Protein AF-C6HQ36-F1 (afdb_monomer_lite)

InterPro domains:
  IPR029058 Alpha/Beta hydrolase fold [G3DSA:3.40.50.1820] (11-296)
  IPR029058 Alpha/Beta hydrolase fold [SSF53474] (20-289)

Structure (mmCIF, N/CA/C/O backbone):
data_AF-C6HQ36-F1
#
_entry.id   AF-C6HQ36-F1
#
loop_
_atom_site.group_PDB
_atom_site.id
_atom_site.type_symbol
_atom_site.label_atom_id
_atom_site.label_alt_id
_atom_site.label_comp_id
_atom_site.label_asym_id
_atom_site.label_entity_id
_atom_site.label_seq_id
_atom_site.pdbx_PDB_ins_code
_atom_site.Cartn_x
_atom_site.Cartn_y
_atom_site.Cartn_z
_atom_site.occupancy
_atom_site.B_iso_or_equiv
_atom_site.auth_seq_id
_atom_site.auth_comp_id
_atom_site.auth_asym_id
_atom_site.auth_atom_id
_atom_site.pdbx_PDB_model_num
ATOM 1 N N . MET A 1 1 ? 6.689 -40.246 10.243 1.00 28.06 1 MET A N 1
ATOM 2 C CA . MET A 1 1 ? 7.613 -39.243 10.810 1.00 28.06 1 MET A CA 1
ATOM 3 C C . MET A 1 1 ? 8.471 -38.701 9.681 1.00 28.06 1 MET A C 1
ATOM 5 O O . MET A 1 1 ? 9.325 -39.418 9.189 1.00 28.06 1 MET A O 1
ATOM 9 N N . ALA A 1 2 ? 8.204 -37.482 9.226 1.00 21.98 2 ALA A N 1
ATOM 10 C CA . ALA A 1 2 ? 9.073 -36.764 8.301 1.00 21.98 2 ALA A CA 1
ATOM 11 C C . ALA A 1 2 ? 9.061 -35.303 8.752 1.00 21.98 2 ALA A C 1
ATOM 13 O O . ALA A 1 2 ? 8.121 -34.557 8.487 1.00 21.98 2 ALA A O 1
ATOM 14 N N . GLN A 1 3 ? 10.065 -34.952 9.553 1.00 24.03 3 GLN A N 1
ATOM 15 C CA . GLN A 1 3 ? 10.359 -33.582 9.942 1.00 24.03 3 GLN A CA 1
ATOM 16 C C . GLN A 1 3 ? 10.850 -32.841 8.694 1.00 24.03 3 GLN A C 1
ATOM 18 O O . GLN A 1 3 ? 11.980 -33.029 8.248 1.00 24.03 3 GLN A O 1
ATOM 23 N N . GLY A 1 4 ? 9.982 -32.017 8.111 1.00 22.30 4 GLY A N 1
ATOM 24 C CA . GLY A 1 4 ? 10.366 -31.050 7.091 1.00 22.30 4 GLY A CA 1
ATOM 25 C C . GLY A 1 4 ? 11.156 -29.924 7.744 1.00 22.30 4 GLY A C 1
ATOM 26 O O . GLY A 1 4 ? 10.572 -28.959 8.229 1.00 22.30 4 GLY A O 1
ATOM 27 N N . ARG A 1 5 ? 12.483 -30.083 7.788 1.00 22.58 5 ARG A N 1
ATOM 28 C CA . ARG A 1 5 ? 13.454 -29.026 8.091 1.00 22.58 5 ARG A CA 1
ATOM 29 C C . ARG A 1 5 ? 13.123 -27.796 7.242 1.00 22.58 5 ARG A C 1
ATOM 31 O O . ARG A 1 5 ? 13.298 -27.808 6.025 1.00 22.58 5 ARG A O 1
ATOM 38 N N . LEU A 1 6 ? 12.651 -26.744 7.906 1.00 23.84 6 LEU A N 1
ATOM 39 C CA . LEU A 1 6 ? 12.614 -25.388 7.383 1.00 23.84 6 LEU A CA 1
ATOM 40 C C . LEU A 1 6 ? 14.074 -24.995 7.121 1.00 23.84 6 LEU A C 1
ATOM 42 O O . LEU A 1 6 ? 14.815 -24.694 8.054 1.00 23.84 6 LEU A O 1
ATOM 46 N N . LEU A 1 7 ? 14.519 -25.086 5.868 1.00 22.83 7 LEU A N 1
ATOM 47 C CA . LEU A 1 7 ? 15.807 -24.548 5.441 1.00 22.83 7 LEU A CA 1
ATOM 48 C C . LEU A 1 7 ? 15.702 -23.019 5.447 1.00 22.83 7 LEU A C 1
ATOM 50 O O . LEU A 1 7 ? 15.531 -22.378 4.415 1.00 22.83 7 LEU A O 1
ATOM 54 N N . VAL A 1 8 ? 15.789 -22.449 6.649 1.00 30.11 8 VAL A N 1
ATOM 55 C CA . VAL A 1 8 ? 16.269 -21.088 6.881 1.00 30.11 8 VAL A CA 1
ATOM 56 C C . VAL A 1 8 ? 17.758 -21.135 6.548 1.00 30.11 8 VAL A C 1
ATOM 58 O O . VAL A 1 8 ? 18.607 -21.388 7.397 1.00 30.11 8 VAL A O 1
ATOM 61 N N . GLY A 1 9 ? 18.062 -21.057 5.255 1.00 22.98 9 GLY A N 1
ATOM 62 C CA . GLY A 1 9 ? 19.428 -21.017 4.764 1.00 22.98 9 GLY A CA 1
ATOM 63 C C . GLY A 1 9 ? 20.084 -19.721 5.215 1.00 22.98 9 GLY A C 1
ATOM 64 O O . GLY A 1 9 ? 19.781 -18.669 4.669 1.00 22.98 9 GLY A O 1
ATOM 65 N N . GLN A 1 10 ? 20.950 -19.836 6.222 1.00 24.86 10 GLN A N 1
ATOM 66 C CA . GLN A 1 10 ? 22.086 -18.955 6.498 1.00 24.86 10 GLN A CA 1
ATOM 67 C C . GLN A 1 10 ? 21.803 -17.451 6.375 1.00 24.86 10 GLN A C 1
ATOM 69 O O . GLN A 1 10 ? 22.357 -16.759 5.525 1.00 24.86 10 GLN A O 1
ATOM 74 N N . PHE A 1 11 ? 21.029 -16.923 7.317 1.00 32.53 11 PHE A N 1
ATOM 75 C CA . PHE A 1 11 ? 21.430 -15.650 7.899 1.00 32.53 11 PHE A CA 1
ATOM 76 C C . PHE A 1 11 ? 22.453 -16.011 8.972 1.00 32.53 11 PHE A C 1
ATOM 78 O O . PHE A 1 11 ? 22.145 -16.778 9.880 1.00 32.53 11 PHE A O 1
ATOM 85 N N . SER A 1 12 ? 23.698 -15.585 8.761 1.00 27.44 12 SER A N 1
ATOM 86 C CA . SER A 1 12 ? 24.782 -15.683 9.740 1.00 27.44 12 SER A CA 1
ATOM 87 C C . SER A 1 12 ? 24.256 -15.304 11.133 1.00 27.44 12 SER A C 1
ATOM 89 O O . SER A 1 12 ? 23.405 -14.428 11.261 1.00 27.44 12 SER A O 1
ATOM 91 N N . GLU A 1 13 ? 24.750 -15.965 12.177 1.00 31.17 13 GLU A N 1
ATOM 92 C CA . GLU A 1 13 ? 24.414 -15.657 13.576 1.00 31.17 13 GLU A CA 1
ATOM 93 C C . GLU A 1 13 ? 24.853 -14.241 14.024 1.00 31.17 13 GLU A C 1
ATOM 95 O O . GLU A 1 13 ? 24.680 -13.898 15.186 1.00 31.17 13 GLU A O 1
ATOM 100 N N . ASP A 1 14 ? 25.300 -13.387 13.095 1.00 29.11 14 ASP A N 1
ATOM 101 C CA . ASP A 1 14 ? 25.657 -11.980 13.290 1.00 29.11 14 ASP A CA 1
ATOM 102 C C . ASP A 1 14 ? 24.841 -11.027 12.385 1.00 29.11 14 ASP A C 1
ATOM 104 O O . ASP A 1 14 ? 25.351 -10.008 11.917 1.00 29.11 14 ASP A O 1
ATOM 108 N N . VAL A 1 15 ? 23.573 -11.331 12.068 1.00 37.66 15 VAL A N 1
ATOM 109 C CA . VAL A 1 15 ? 22.719 -10.356 11.360 1.00 37.66 15 VAL A CA 1
ATOM 110 C C . VAL A 1 15 ? 22.186 -9.326 12.347 1.00 37.66 15 VAL A C 1
ATOM 112 O O . VAL A 1 15 ? 21.162 -9.520 13.000 1.00 37.66 15 VAL A O 1
ATOM 115 N N . ASP A 1 16 ? 22.948 -8.239 12.419 1.00 36.59 16 ASP A N 1
ATOM 116 C CA . ASP A 1 16 ? 22.668 -6.950 13.034 1.00 36.59 16 ASP A CA 1
ATOM 117 C C . ASP A 1 16 ? 21.174 -6.642 13.203 1.00 36.59 16 ASP A C 1
ATOM 119 O O . ASP A 1 16 ? 20.381 -6.722 12.262 1.00 36.59 16 ASP A O 1
ATOM 123 N N . ALA A 1 17 ? 20.827 -6.148 14.390 1.00 36.56 17 ALA A N 1
ATOM 124 C CA . ALA A 1 17 ? 19.527 -5.611 14.794 1.00 36.56 17 ALA A CA 1
ATOM 125 C C . ALA A 1 17 ? 19.034 -4.378 13.981 1.00 36.56 17 ALA A C 1
ATOM 127 O O . ALA A 1 17 ? 18.249 -3.587 14.490 1.00 36.56 17 ALA A O 1
ATOM 128 N N . ASN A 1 18 ? 19.496 -4.199 12.737 1.00 43.53 18 ASN A N 1
ATOM 129 C CA . ASN A 1 18 ? 19.342 -3.010 11.893 1.00 43.53 18 ASN A CA 1
ATOM 130 C C . ASN A 1 18 ? 18.861 -3.330 10.457 1.00 43.53 18 ASN A C 1
ATOM 132 O O . ASN A 1 18 ? 19.135 -2.569 9.525 1.00 43.53 18 ASN A O 1
ATOM 136 N N . SER A 1 19 ? 18.167 -4.450 10.221 1.00 56.41 19 SER A N 1
ATOM 137 C CA . SER A 1 19 ? 17.491 -4.650 8.930 1.00 56.41 19 SER A CA 1
ATOM 138 C C . SER A 1 19 ? 16.218 -3.790 8.879 1.00 56.41 19 SER A C 1
ATOM 140 O O . SER A 1 19 ? 15.386 -3.952 9.767 1.00 56.41 19 SER A O 1
ATOM 142 N N . PRO A 1 20 ? 15.969 -2.972 7.832 1.00 54.34 20 PRO A N 1
ATOM 143 C CA . PRO A 1 20 ? 14.732 -2.177 7.709 1.00 54.34 20 PRO A CA 1
ATOM 144 C C . PRO A 1 20 ? 13.439 -3.013 7.743 1.00 54.34 20 PRO A C 1
ATOM 146 O O . PRO A 1 20 ? 12.330 -2.511 7.902 1.00 54.34 20 PRO A O 1
ATOM 149 N N . ILE A 1 21 ? 13.565 -4.329 7.554 1.00 60.59 21 ILE A N 1
ATOM 150 C CA . ILE A 1 21 ? 12.457 -5.277 7.640 1.00 60.59 21 ILE A CA 1
ATOM 151 C C . ILE A 1 21 ? 12.015 -5.492 9.107 1.00 60.59 21 ILE A C 1
ATOM 153 O O . ILE A 1 21 ? 10.852 -5.825 9.351 1.00 60.59 21 ILE A O 1
ATOM 157 N N . ASP A 1 22 ? 12.908 -5.280 10.077 1.00 74.88 22 ASP A N 1
ATOM 158 C CA . ASP A 1 22 ? 12.615 -5.394 11.509 1.00 74.88 22 ASP A CA 1
ATOM 159 C C . ASP A 1 22 ? 11.947 -4.142 12.089 1.00 74.88 22 ASP A C 1
ATOM 161 O O . ASP A 1 22 ? 11.267 -4.246 13.111 1.00 74.88 22 ASP A O 1
ATOM 165 N N . ASP A 1 23 ? 12.008 -3.000 11.400 1.00 83.12 23 ASP A N 1
ATOM 166 C CA . ASP A 1 23 ? 11.379 -1.748 11.841 1.00 83.12 23 ASP A CA 1
ATOM 167 C C . ASP A 1 23 ? 9.876 -1.924 12.085 1.00 83.12 23 ASP A C 1
ATOM 169 O O . ASP A 1 23 ? 9.341 -1.490 13.106 1.00 83.12 23 ASP A O 1
ATOM 173 N N . VAL A 1 24 ? 9.181 -2.645 11.197 1.00 88.75 24 VAL A N 1
ATOM 174 C CA . VAL A 1 24 ? 7.745 -2.922 11.360 1.00 88.75 24 VAL A CA 1
ATOM 175 C C . VAL A 1 24 ? 7.484 -3.765 12.610 1.00 88.75 24 VAL A C 1
ATOM 177 O O . VAL A 1 24 ? 6.513 -3.515 13.327 1.00 88.75 24 VAL A O 1
ATOM 180 N N . ALA A 1 25 ? 8.348 -4.742 12.902 1.00 89.06 25 ALA A N 1
ATOM 181 C CA . ALA A 1 25 ? 8.231 -5.574 14.096 1.00 89.06 25 ALA A CA 1
ATOM 182 C C . ALA A 1 25 ? 8.463 -4.756 15.372 1.00 89.06 25 ALA A C 1
ATOM 184 O O . ALA A 1 25 ? 7.689 -4.875 16.325 1.00 89.06 25 ALA A O 1
ATOM 185 N N . ILE A 1 26 ? 9.482 -3.893 15.364 1.00 89.00 26 ILE A N 1
ATOM 186 C CA . ILE A 1 26 ? 9.828 -2.991 16.466 1.00 89.00 26 ILE A CA 1
ATOM 187 C C . ILE A 1 26 ? 8.672 -2.028 16.747 1.00 89.00 26 ILE A C 1
ATOM 189 O O . ILE A 1 26 ? 8.209 -1.949 17.887 1.00 89.00 26 ILE A O 1
ATOM 193 N N . ILE A 1 27 ? 8.148 -1.363 15.712 1.00 89.19 27 ILE A N 1
ATOM 194 C CA . ILE A 1 27 ? 7.002 -0.449 15.819 1.00 89.19 27 ILE A CA 1
ATOM 195 C C . ILE A 1 27 ? 5.784 -1.188 16.377 1.00 89.19 27 ILE A C 1
ATOM 197 O O . ILE A 1 27 ? 5.153 -0.714 17.324 1.00 89.19 27 ILE A O 1
ATOM 201 N N . CYS A 1 28 ? 5.461 -2.366 15.832 1.00 91.12 28 CYS A N 1
ATOM 202 C CA . CYS A 1 28 ? 4.314 -3.143 16.295 1.00 91.12 28 CYS A CA 1
ATOM 203 C C . CYS A 1 28 ? 4.454 -3.553 17.762 1.00 91.12 28 CYS A C 1
ATOM 205 O O . CYS A 1 28 ? 3.487 -3.457 18.516 1.00 91.12 28 CYS A O 1
ATOM 207 N N . ASN A 1 29 ? 5.645 -3.975 18.186 1.00 91.81 29 ASN A N 1
ATOM 208 C CA . ASN A 1 29 ? 5.899 -4.354 19.570 1.00 91.81 29 ASN A CA 1
ATOM 209 C C . ASN A 1 29 ? 5.795 -3.147 20.516 1.00 91.81 29 ASN A C 1
ATOM 211 O O . ASN A 1 29 ? 5.094 -3.208 21.526 1.00 91.81 29 ASN A O 1
ATOM 215 N N . PHE A 1 30 ? 6.431 -2.028 20.159 1.00 90.38 30 PHE A N 1
ATOM 216 C CA . PHE A 1 30 ? 6.440 -0.815 20.974 1.00 90.38 30 PHE A CA 1
ATOM 217 C C . PHE A 1 30 ? 5.034 -0.223 21.145 1.00 90.38 30 PHE A C 1
ATOM 219 O O . PHE A 1 30 ? 4.626 0.125 22.253 1.00 90.38 30 PHE A O 1
ATOM 226 N N . LEU A 1 31 ? 4.259 -0.169 20.059 1.00 89.00 31 LEU A N 1
ATOM 227 C CA . LEU A 1 31 ? 2.900 0.382 20.051 1.00 89.00 31 LEU A CA 1
ATOM 228 C C . LEU A 1 31 ? 1.817 -0.647 20.391 1.00 89.00 31 LEU A C 1
ATOM 230 O O . LEU A 1 31 ? 0.635 -0.308 20.419 1.00 89.00 31 LEU A O 1
ATOM 234 N N . LYS A 1 32 ? 2.201 -1.901 20.663 1.00 92.25 32 LYS A N 1
ATOM 235 C CA . LYS A 1 32 ? 1.292 -3.024 20.948 1.00 92.25 32 LYS A CA 1
ATOM 236 C C . LYS A 1 32 ? 0.265 -3.268 19.829 1.00 92.25 32 LYS A C 1
ATOM 238 O O . LYS A 1 32 ? -0.877 -3.654 20.086 1.00 92.25 32 LYS A O 1
ATOM 243 N N . ILE A 1 33 ? 0.675 -3.077 18.575 1.00 90.94 33 ILE A N 1
ATOM 244 C CA . ILE A 1 33 ? -0.143 -3.353 17.390 1.00 90.94 33 ILE A CA 1
ATOM 245 C C . ILE A 1 33 ? -0.087 -4.854 17.100 1.00 90.94 33 ILE A C 1
ATOM 247 O O . ILE A 1 33 ? 0.939 -5.400 16.706 1.00 90.94 33 ILE A O 1
ATOM 251 N N . THR A 1 34 ? -1.217 -5.536 17.279 1.00 92.62 34 THR A N 1
ATOM 252 C CA . THR A 1 34 ? -1.311 -6.997 17.094 1.00 92.62 34 THR A CA 1
ATOM 253 C C . THR A 1 34 ? -1.861 -7.404 15.730 1.00 92.62 34 THR A C 1
ATOM 255 O O . THR A 1 34 ? -1.631 -8.533 15.280 1.00 92.62 34 THR A O 1
ATOM 258 N N . LYS A 1 35 ? -2.607 -6.505 15.079 1.00 94.12 35 LYS A N 1
ATOM 259 C CA . LYS A 1 35 ? -3.212 -6.683 13.757 1.00 94.12 35 LYS A CA 1
ATOM 260 C C . LYS A 1 35 ? -3.175 -5.363 12.996 1.00 94.12 35 LYS A C 1
ATOM 262 O O . LYS A 1 35 ? -3.499 -4.330 13.570 1.00 94.12 35 LYS A O 1
ATOM 267 N N . PHE A 1 36 ? -2.838 -5.412 11.714 1.00 95.00 36 PHE A N 1
ATOM 268 C CA . PHE A 1 36 ? -2.869 -4.256 10.821 1.00 95.00 36 PHE A CA 1
ATOM 269 C C . PHE A 1 36 ? -3.205 -4.684 9.391 1.00 95.00 36 PHE A C 1
ATOM 271 O O . PHE A 1 36 ? -2.932 -5.817 8.996 1.00 95.00 36 PHE A O 1
ATOM 278 N N . SER A 1 37 ? -3.781 -3.779 8.605 1.00 96.81 37 SER A N 1
ATOM 279 C CA . SER A 1 37 ? -3.839 -3.929 7.148 1.00 96.81 37 SER A CA 1
ATOM 280 C C . SER A 1 37 ? -2.620 -3.291 6.514 1.00 96.81 37 SER A C 1
ATOM 282 O O . SER A 1 37 ? -2.021 -2.383 7.085 1.00 96.81 37 SER A O 1
ATOM 284 N N . MET A 1 38 ? -2.238 -3.782 5.340 1.00 95.38 38 MET A N 1
ATOM 285 C CA . MET A 1 38 ? -0.993 -3.377 4.709 1.00 95.38 38 MET A CA 1
ATOM 286 C C . MET A 1 38 ? -1.232 -2.935 3.277 1.00 95.38 38 MET A C 1
ATOM 288 O O . MET A 1 38 ? -1.804 -3.663 2.463 1.00 95.38 38 MET A O 1
ATOM 292 N N . MET A 1 39 ? -0.723 -1.751 2.971 1.00 96.38 39 MET A N 1
ATOM 293 C CA . MET A 1 39 ? -0.608 -1.258 1.615 1.00 96.38 39 MET A CA 1
ATOM 294 C C . MET A 1 39 ? 0.769 -0.649 1.405 1.00 96.38 39 MET A C 1
ATOM 296 O O . MET A 1 39 ? 1.373 -0.141 2.349 1.00 96.38 39 MET A O 1
ATOM 300 N N . ALA A 1 40 ? 1.269 -0.703 0.179 1.00 96.12 40 ALA A N 1
ATOM 301 C CA . ALA A 1 40 ? 2.571 -0.151 -0.146 1.00 96.12 40 ALA A CA 1
ATOM 302 C C . ALA A 1 40 ? 2.617 0.385 -1.567 1.00 96.12 40 ALA A C 1
ATOM 304 O O . ALA A 1 40 ? 1.945 -0.121 -2.463 1.00 96.12 40 ALA A O 1
ATOM 305 N N . HIS A 1 41 ? 3.447 1.403 -1.764 1.00 95.56 41 HIS A N 1
ATOM 306 C CA . HIS A 1 41 ? 3.628 2.070 -3.043 1.00 95.56 41 HIS A CA 1
ATOM 307 C C . HIS A 1 41 ? 5.057 1.904 -3.544 1.00 95.56 41 HIS A C 1
ATOM 309 O O . HIS A 1 41 ? 6.004 2.064 -2.772 1.00 95.56 41 HIS A O 1
ATOM 315 N N . SER A 1 42 ? 5.218 1.620 -4.838 1.00 93.81 42 SER A N 1
ATOM 316 C CA . SER A 1 42 ? 6.528 1.616 -5.495 1.00 93.81 42 SER A CA 1
ATOM 317 C C . SER A 1 42 ? 7.547 0.721 -4.772 1.00 93.81 42 SER A C 1
ATOM 319 O O . SER A 1 42 ? 7.272 -0.456 -4.532 1.00 93.81 42 SER A O 1
ATOM 321 N N . ALA A 1 43 ? 8.711 1.267 -4.409 1.00 90.12 43 ALA A N 1
ATOM 322 C CA . ALA A 1 43 ? 9.768 0.615 -3.635 1.00 90.12 43 ALA A CA 1
ATOM 323 C C . ALA A 1 43 ? 9.275 -0.021 -2.320 1.00 90.12 43 ALA A C 1
ATOM 325 O O . ALA A 1 43 ? 9.762 -1.082 -1.928 1.00 90.12 43 ALA A O 1
ATOM 326 N N . GLY A 1 44 ? 8.252 0.563 -1.685 1.00 91.81 44 GLY A N 1
ATOM 327 C CA . GLY A 1 44 ? 7.635 0.025 -0.472 1.00 91.81 44 GLY A CA 1
ATOM 328 C C . GLY A 1 44 ? 7.075 -1.391 -0.644 1.00 91.81 44 GLY A C 1
ATOM 329 O O . GLY A 1 44 ? 6.936 -2.114 0.340 1.00 91.81 44 GLY A O 1
ATOM 330 N N . ALA A 1 45 ? 6.781 -1.819 -1.879 1.00 95.06 45 ALA A N 1
ATOM 331 C CA . ALA A 1 45 ? 6.278 -3.160 -2.167 1.00 95.06 45 ALA A CA 1
ATOM 332 C C . ALA A 1 45 ? 7.250 -4.263 -1.720 1.00 95.06 45 ALA A C 1
ATOM 334 O O . ALA A 1 45 ? 6.804 -5.279 -1.193 1.00 95.06 45 ALA A O 1
ATOM 335 N N . ILE A 1 46 ? 8.567 -4.058 -1.861 1.00 93.56 46 ILE A N 1
ATOM 336 C CA . ILE A 1 46 ? 9.569 -5.032 -1.396 1.00 93.56 46 ILE A CA 1
ATOM 337 C C . ILE A 1 46 ? 9.432 -5.234 0.113 1.00 93.56 46 ILE A C 1
ATOM 339 O O . ILE A 1 46 ? 9.323 -6.364 0.581 1.00 93.56 46 ILE A O 1
ATOM 343 N N . TYR A 1 47 ? 9.384 -4.139 0.866 1.00 92.94 47 TYR A N 1
ATOM 344 C CA . TYR A 1 47 ? 9.307 -4.179 2.321 1.00 92.94 47 TYR A CA 1
ATOM 345 C C . TYR A 1 47 ? 7.989 -4.779 2.799 1.00 92.94 47 TYR A C 1
ATOM 347 O O . TYR A 1 47 ? 8.006 -5.682 3.626 1.00 92.94 47 TYR A O 1
ATOM 355 N N . ALA A 1 48 ? 6.857 -4.383 2.212 1.00 95.19 48 ALA A N 1
ATOM 356 C CA . ALA A 1 48 ? 5.562 -4.961 2.560 1.00 95.19 48 ALA A CA 1
ATOM 357 C C . ALA A 1 48 ? 5.513 -6.476 2.314 1.00 95.19 48 ALA A C 1
ATOM 359 O O . ALA A 1 48 ? 5.010 -7.233 3.143 1.00 95.19 48 ALA A O 1
ATOM 360 N N . LEU A 1 49 ? 6.064 -6.950 1.196 1.00 95.44 49 LEU A N 1
ATOM 361 C CA . LEU A 1 49 ? 6.113 -8.381 0.908 1.00 95.44 49 LEU A CA 1
ATOM 362 C C . LEU A 1 49 ? 7.090 -9.130 1.831 1.00 95.44 49 LEU A C 1
ATOM 364 O O . LEU A 1 49 ? 6.770 -10.230 2.281 1.00 95.44 49 LEU A O 1
ATOM 368 N N . ALA A 1 50 ? 8.219 -8.523 2.204 1.00 93.81 50 ALA A N 1
ATOM 369 C CA . ALA A 1 50 ? 9.120 -9.075 3.216 1.00 93.81 50 ALA A CA 1
ATOM 370 C C . ALA A 1 50 ? 8.442 -9.174 4.597 1.00 93.81 50 ALA A C 1
ATOM 372 O O . ALA A 1 50 ? 8.495 -10.221 5.250 1.00 93.81 50 ALA A O 1
ATOM 373 N N . THR A 1 51 ? 7.725 -8.127 5.017 1.00 94.12 51 THR A N 1
ATOM 374 C CA . THR A 1 51 ? 6.900 -8.127 6.234 1.00 94.12 51 THR A CA 1
ATOM 375 C C . THR A 1 51 ? 5.832 -9.217 6.175 1.00 94.12 51 THR A C 1
ATOM 377 O O . THR A 1 51 ? 5.590 -9.895 7.172 1.00 94.12 51 THR A O 1
ATOM 380 N N . ALA A 1 52 ? 5.227 -9.457 5.007 1.00 94.50 52 ALA A N 1
ATOM 381 C CA . ALA A 1 52 ? 4.247 -10.524 4.823 1.00 94.50 52 ALA A CA 1
ATOM 382 C C . ALA A 1 52 ? 4.806 -11.929 5.046 1.00 94.50 52 ALA A C 1
ATOM 384 O O . ALA A 1 52 ? 4.068 -12.803 5.504 1.00 94.50 52 ALA A O 1
ATOM 385 N N . LEU A 1 53 ? 6.087 -12.138 4.745 1.00 93.06 53 LEU A N 1
ATOM 386 C CA . LEU A 1 53 ? 6.774 -13.402 4.992 1.00 93.06 53 LEU A CA 1
ATOM 387 C C . LEU A 1 53 ? 7.181 -13.559 6.461 1.00 93.06 53 LEU A C 1
ATOM 389 O O . LEU A 1 53 ? 7.028 -14.647 7.011 1.00 93.06 53 LEU A O 1
ATOM 393 N N . ARG A 1 54 ? 7.658 -12.489 7.111 1.00 91.38 54 ARG A N 1
ATOM 394 C CA . ARG A 1 54 ? 8.146 -12.548 8.504 1.00 91.38 54 ARG A CA 1
ATOM 395 C C . ARG A 1 54 ? 7.044 -12.481 9.553 1.00 91.38 54 ARG A C 1
ATOM 397 O O . ARG A 1 54 ? 7.136 -13.129 10.590 1.00 91.38 54 ARG A O 1
ATOM 404 N N . MET A 1 55 ? 6.004 -11.691 9.306 1.00 92.44 55 MET A N 1
ATOM 405 C CA . MET A 1 55 ? 4.939 -11.414 10.273 1.00 92.44 55 MET A CA 1
ATOM 406 C C . MET A 1 55 ? 3.538 -11.702 9.711 1.00 92.44 55 MET A C 1
ATOM 408 O O . MET A 1 55 ? 2.621 -10.902 9.933 1.00 92.44 55 MET A O 1
ATOM 412 N N . PRO A 1 56 ? 3.305 -12.836 9.017 1.00 92.56 56 PRO A N 1
ATOM 413 C CA . PRO A 1 56 ? 2.038 -13.093 8.340 1.00 92.56 56 PRO A CA 1
ATOM 414 C C . PRO A 1 56 ? 0.850 -12.988 9.296 1.00 92.56 56 PRO A C 1
ATOM 416 O O . PRO A 1 56 ? -0.171 -12.415 8.934 1.00 92.56 56 PRO A O 1
ATOM 419 N N . GLN A 1 57 ? 0.978 -13.478 10.528 1.00 93.00 57 GLN A N 1
ATOM 420 C CA . GLN A 1 57 ? -0.077 -13.466 11.539 1.00 93.00 57 GLN A CA 1
ATOM 421 C C . GLN A 1 57 ? -0.578 -12.064 11.906 1.00 93.00 57 GLN A C 1
ATOM 423 O O . GLN A 1 57 ? -1.726 -11.951 12.336 1.00 93.00 57 GLN A O 1
ATOM 428 N N . HIS A 1 58 ? 0.230 -11.015 11.739 1.00 93.62 58 HIS A N 1
ATOM 429 C CA . HIS A 1 58 ? -0.162 -9.641 12.061 1.00 93.62 58 HIS A CA 1
ATOM 430 C C . HIS A 1 58 ? -0.971 -8.984 10.936 1.00 93.62 58 HIS A C 1
ATOM 432 O O . HIS A 1 58 ? -1.759 -8.081 11.196 1.00 93.62 58 HIS A O 1
ATOM 438 N N . ILE A 1 59 ? -0.848 -9.467 9.698 1.00 95.44 59 ILE A N 1
ATOM 439 C CA . ILE A 1 59 ? -1.502 -8.846 8.545 1.00 95.44 59 ILE A CA 1
ATOM 440 C C . ILE A 1 59 ? -2.943 -9.331 8.415 1.00 95.44 59 ILE A C 1
ATOM 442 O O . ILE A 1 59 ? -3.215 -10.531 8.264 1.00 95.44 59 ILE A O 1
ATOM 446 N N . ARG A 1 60 ? -3.866 -8.373 8.425 1.00 95.06 60 ARG A N 1
ATOM 447 C CA . ARG A 1 60 ? -5.284 -8.566 8.165 1.00 95.06 60 ARG A CA 1
ATOM 448 C C . ARG A 1 60 ? -5.620 -8.170 6.731 1.00 95.06 60 ARG A C 1
ATOM 450 O O . ARG A 1 60 ? -5.188 -7.126 6.252 1.00 95.06 60 ARG A O 1
ATOM 457 N N . GLY A 1 61 ? -6.443 -9.002 6.095 1.00 95.06 61 GLY A N 1
ATOM 458 C CA . GLY A 1 61 ? -6.948 -8.713 4.761 1.00 95.06 61 GLY A CA 1
ATOM 459 C C . GLY A 1 61 ? -5.974 -9.071 3.639 1.00 95.06 61 GLY A C 1
ATOM 460 O O . GLY A 1 61 ? -5.086 -9.915 3.823 1.00 95.06 61 GLY A O 1
ATOM 461 N N . ARG A 1 62 ? -6.179 -8.468 2.469 1.00 97.25 62 ARG A N 1
ATOM 462 C CA . ARG A 1 62 ? -5.263 -8.534 1.322 1.00 97.25 62 ARG A CA 1
ATOM 463 C C . ARG A 1 62 ? -4.182 -7.458 1.451 1.00 97.25 62 ARG A C 1
ATOM 465 O O . ARG A 1 62 ? -4.355 -6.453 2.131 1.00 97.25 62 ARG A O 1
ATOM 472 N N . ILE A 1 63 ? -3.041 -7.680 0.802 1.00 98.00 63 ILE A N 1
ATOM 473 C CA . ILE A 1 63 ? -1.988 -6.662 0.681 1.00 98.00 63 ILE A CA 1
ATOM 474 C C . ILE A 1 63 ? -2.275 -5.841 -0.570 1.00 98.00 63 ILE A C 1
ATOM 476 O O . ILE A 1 63 ? -2.344 -6.405 -1.661 1.00 98.00 63 ILE A O 1
ATOM 480 N N . HIS A 1 64 ? -2.404 -4.526 -0.430 1.00 98.44 64 HIS A N 1
ATOM 481 C CA . HIS A 1 64 ? -2.627 -3.634 -1.568 1.00 98.44 64 HIS A CA 1
ATOM 482 C C . HIS A 1 64 ? -1.304 -3.028 -2.047 1.00 98.44 64 HIS A C 1
ATOM 484 O O . HIS A 1 64 ? -0.675 -2.239 -1.345 1.00 98.44 64 HIS A O 1
ATOM 490 N N . LEU A 1 65 ? -0.870 -3.388 -3.251 1.00 98.38 65 LEU A N 1
ATOM 491 C CA . LEU A 1 65 ? 0.332 -2.849 -3.879 1.00 98.38 65 LEU A CA 1
ATOM 492 C C . LEU A 1 65 ? -0.048 -1.818 -4.939 1.00 98.38 65 LEU A C 1
ATOM 494 O O . LEU A 1 65 ? -0.725 -2.133 -5.912 1.00 98.38 65 LEU A O 1
ATOM 498 N N . LEU A 1 66 ? 0.412 -0.587 -4.761 1.00 98.12 66 LEU A N 1
ATOM 499 C CA . LEU A 1 66 ? 0.198 0.532 -5.670 1.00 98.12 66 LEU A CA 1
ATOM 500 C C . LEU A 1 66 ? 1.456 0.731 -6.515 1.00 98.12 66 LEU A C 1
ATOM 502 O O . LEU A 1 66 ? 2.508 1.072 -5.976 1.00 98.12 66 LEU A O 1
ATOM 506 N N . ALA A 1 67 ? 1.349 0.545 -7.828 1.00 96.81 67 ALA A N 1
ATOM 507 C CA . ALA A 1 67 ? 2.448 0.706 -8.777 1.00 96.81 67 ALA A CA 1
ATOM 508 C C . ALA A 1 67 ? 3.764 0.053 -8.294 1.00 96.81 67 ALA A C 1
ATOM 510 O O . ALA A 1 67 ? 4.770 0.753 -8.131 1.00 96.81 67 ALA A O 1
ATOM 511 N N . PRO A 1 68 ? 3.752 -1.255 -7.958 1.00 96.69 68 PRO A N 1
ATOM 512 C CA . PRO A 1 68 ? 4.842 -1.889 -7.228 1.00 96.69 68 PRO A CA 1
ATOM 513 C C . PRO A 1 68 ? 6.149 -1.846 -8.011 1.00 96.69 68 PRO A C 1
ATOM 515 O O . PRO A 1 68 ? 6.191 -2.127 -9.209 1.00 96.69 68 PRO A O 1
ATOM 518 N N . TRP A 1 69 ? 7.239 -1.559 -7.304 1.00 93.50 69 TRP A N 1
ATOM 519 C CA . TRP A 1 69 ? 8.569 -1.761 -7.853 1.00 93.50 69 TRP A CA 1
ATOM 520 C C . TRP A 1 69 ? 8.840 -3.254 -8.036 1.00 93.50 69 TRP A C 1
ATOM 522 O O . TRP A 1 69 ? 8.549 -4.054 -7.151 1.00 93.50 69 TRP A O 1
ATOM 532 N N . ILE A 1 70 ? 9.434 -3.619 -9.172 1.00 91.94 70 ILE A N 1
ATOM 533 C CA . ILE A 1 70 ? 9.823 -4.995 -9.479 1.00 91.94 70 ILE A CA 1
ATOM 534 C C . ILE A 1 70 ? 11.357 -5.057 -9.469 1.00 91.94 70 ILE A C 1
ATOM 536 O O . ILE A 1 70 ? 11.982 -4.467 -10.356 1.00 91.94 70 ILE A O 1
ATOM 540 N N . PRO A 1 71 ? 11.976 -5.722 -8.473 1.00 90.00 71 PRO A N 1
ATOM 541 C CA . PRO A 1 71 ? 13.421 -5.916 -8.439 1.00 90.00 71 PRO A CA 1
ATOM 542 C C . PRO A 1 71 ? 13.921 -6.706 -9.659 1.00 90.00 71 PRO A C 1
ATOM 544 O O . PRO A 1 71 ? 13.228 -7.627 -10.102 1.00 90.00 71 PRO A O 1
ATOM 547 N N . PRO A 1 72 ? 15.138 -6.435 -10.164 1.00 85.00 72 PRO A N 1
ATOM 548 C CA . PRO A 1 72 ? 15.712 -7.161 -11.300 1.00 85.00 72 PRO A CA 1
ATOM 549 C C . PRO A 1 72 ? 15.717 -8.692 -11.147 1.00 85.00 72 PRO A C 1
ATOM 551 O O . PRO A 1 72 ? 15.458 -9.412 -12.113 1.00 85.00 72 PRO A O 1
ATOM 554 N N . SER A 1 73 ? 15.959 -9.207 -9.938 1.00 87.12 73 SER A N 1
ATOM 555 C CA . SER A 1 73 ? 15.914 -10.642 -9.629 1.00 87.12 73 SER A CA 1
ATOM 556 C C . SER A 1 73 ? 14.544 -11.272 -9.879 1.00 87.12 73 SER A C 1
ATOM 558 O O . SER A 1 73 ? 14.470 -12.436 -10.261 1.00 87.12 73 SER A O 1
ATOM 560 N N . GLN A 1 74 ? 13.461 -10.502 -9.735 1.00 86.31 74 GLN A N 1
ATOM 561 C CA . GLN A 1 74 ? 12.094 -10.966 -9.993 1.00 86.31 74 GLN A CA 1
ATOM 562 C C . GLN A 1 74 ? 11.788 -11.052 -11.486 1.00 86.31 74 GLN A C 1
ATOM 564 O O . GLN A 1 74 ? 10.817 -11.683 -11.885 1.00 86.31 74 GLN A O 1
ATOM 569 N N . MET A 1 75 ? 12.617 -10.412 -12.306 1.00 73.94 75 MET A N 1
ATOM 570 C CA . MET A 1 75 ? 12.464 -10.320 -13.752 1.00 73.94 75 MET A CA 1
ATOM 571 C C . MET A 1 75 ? 13.368 -11.285 -14.510 1.00 73.94 75 MET A C 1
ATOM 573 O O . MET A 1 75 ? 13.350 -11.312 -15.735 1.00 73.94 75 MET A O 1
ATOM 577 N N . THR A 1 76 ? 14.180 -12.064 -13.801 1.00 64.75 76 THR A N 1
ATOM 578 C CA . THR A 1 76 ? 15.022 -13.092 -14.406 1.00 64.75 76 THR A CA 1
ATOM 579 C C . THR A 1 76 ? 14.322 -14.428 -14.207 1.00 64.75 76 THR A C 1
ATOM 581 O O . THR A 1 76 ? 14.130 -14.868 -13.076 1.00 64.75 76 THR A O 1
ATOM 584 N N . SER A 1 77 ? 13.893 -15.061 -15.302 1.00 51.69 77 SER A N 1
ATOM 585 C CA . SER A 1 77 ? 13.202 -16.354 -15.272 1.00 51.69 77 SER A CA 1
ATOM 586 C C . SER A 1 77 ? 14.178 -17.454 -14.854 1.00 51.69 77 SER A C 1
ATOM 588 O O . SER A 1 77 ? 14.764 -18.149 -15.678 1.00 51.69 77 SER A O 1
ATOM 590 N N . MET A 1 78 ? 14.399 -17.591 -13.552 1.00 43.06 78 MET A N 1
ATOM 591 C CA . MET A 1 78 ? 15.063 -18.744 -12.961 1.00 43.06 78 MET A CA 1
ATOM 592 C C . MET A 1 78 ? 13.975 -19.661 -12.399 1.00 43.06 78 MET A C 1
ATOM 594 O O . MET A 1 78 ? 13.600 -19.576 -11.231 1.00 43.06 78 MET A O 1
ATOM 598 N N . GLY A 1 79 ? 13.453 -20.528 -13.273 1.00 42.16 79 GLY A N 1
ATOM 599 C CA . GLY A 1 79 ? 12.677 -21.710 -12.894 1.00 42.16 79 GLY A CA 1
ATOM 600 C C . GLY A 1 79 ? 11.182 -21.678 -13.239 1.00 42.16 79 GLY A C 1
ATOM 601 O O . GLY A 1 79 ? 10.376 -21.065 -12.548 1.00 42.16 79 GLY A O 1
ATOM 602 N N . SER A 1 80 ? 10.811 -22.482 -14.241 1.00 44.91 80 SER A N 1
ATOM 603 C CA . SER A 1 80 ? 9.496 -23.132 -14.402 1.00 44.91 80 SER A CA 1
ATOM 604 C C . SER A 1 80 ? 8.253 -22.302 -14.787 1.00 44.91 80 SER A C 1
ATOM 606 O O . SER A 1 80 ? 7.141 -22.807 -14.634 1.00 44.91 80 SER A O 1
ATOM 608 N N . HIS A 1 81 ? 8.375 -21.103 -15.362 1.00 48.41 81 HIS A N 1
ATOM 609 C CA . HIS A 1 81 ? 7.247 -20.479 -16.076 1.00 48.41 81 HIS A CA 1
ATOM 610 C C . HIS A 1 81 ? 7.459 -20.570 -17.594 1.00 48.41 81 HIS A C 1
ATOM 612 O O . HIS A 1 81 ? 8.460 -20.095 -18.119 1.00 48.41 81 HIS A O 1
ATOM 618 N N . LYS A 1 82 ? 6.510 -21.215 -18.294 1.00 49.09 82 LYS A N 1
ATOM 619 C CA . LYS A 1 82 ? 6.504 -21.424 -19.758 1.00 49.09 82 LYS A CA 1
ATOM 620 C C . LYS A 1 82 ? 6.293 -20.136 -20.575 1.00 49.09 82 LYS A C 1
ATOM 622 O O . LYS A 1 82 ? 6.349 -20.193 -21.798 1.00 49.09 82 LYS A O 1
ATOM 627 N N . GLU A 1 83 ? 6.017 -19.004 -19.929 1.00 54.28 83 GLU A N 1
ATOM 628 C CA . GLU A 1 83 ? 5.724 -17.737 -20.604 1.00 54.28 83 GLU A CA 1
ATOM 629 C C . GLU A 1 83 ? 7.001 -16.874 -20.655 1.00 54.28 83 GLU A C 1
ATOM 631 O O . GLU A 1 83 ? 7.636 -16.671 -19.613 1.00 54.28 83 GLU A O 1
ATOM 636 N N . PRO A 1 84 ? 7.427 -16.403 -21.843 1.00 54.34 84 PRO A N 1
ATOM 637 C CA . PRO A 1 84 ? 8.644 -15.614 -21.983 1.00 54.34 84 PRO A CA 1
ATOM 638 C C . PRO A 1 84 ? 8.528 -14.282 -21.231 1.00 54.34 84 PRO A C 1
ATOM 640 O O . PRO A 1 84 ? 7.450 -13.698 -21.122 1.00 54.34 84 PRO A O 1
ATOM 643 N N . LEU A 1 85 ? 9.659 -13.805 -20.705 1.00 56.88 85 LEU A N 1
ATOM 644 C CA . LEU A 1 85 ? 9.757 -12.489 -20.072 1.00 56.88 85 LEU A CA 1
ATOM 645 C C . LEU A 1 85 ? 9.284 -11.388 -21.043 1.00 56.88 85 LEU A C 1
ATOM 647 O O . LEU A 1 85 ? 9.589 -11.479 -22.236 1.00 56.88 85 LEU A O 1
ATOM 651 N N . PRO A 1 86 ? 8.608 -10.327 -20.562 1.00 59.03 86 PRO A N 1
ATOM 652 C CA . PRO A 1 86 ? 8.284 -9.170 -21.393 1.00 59.03 86 PRO A CA 1
ATOM 653 C C . PRO A 1 86 ? 9.549 -8.570 -22.027 1.00 59.03 86 PRO A C 1
ATOM 655 O O . PRO A 1 86 ? 10.585 -8.425 -21.366 1.00 59.03 86 PRO A O 1
ATOM 658 N N . ALA A 1 87 ? 9.482 -8.220 -23.315 1.00 49.50 87 ALA A N 1
ATOM 659 C CA . ALA A 1 87 ? 10.595 -7.588 -24.020 1.00 49.50 87 ALA A CA 1
ATOM 660 C C . ALA A 1 87 ? 10.967 -6.259 -23.331 1.00 49.50 87 ALA A C 1
ATOM 662 O O . ALA A 1 87 ? 10.125 -5.380 -23.177 1.00 49.50 87 ALA A O 1
ATOM 663 N N . GLY A 1 88 ? 12.226 -6.112 -22.896 1.00 58.53 88 GLY A N 1
ATOM 664 C CA . GLY A 1 88 ? 12.678 -4.926 -22.151 1.00 58.53 88 GLY A CA 1
ATOM 665 C C . GLY A 1 88 ? 12.474 -4.998 -20.633 1.00 58.53 88 GLY A C 1
ATOM 666 O O . GLY A 1 88 ? 12.286 -3.960 -20.003 1.00 58.53 88 GLY A O 1
ATOM 667 N N . ALA A 1 89 ? 12.545 -6.205 -20.058 1.00 56.34 89 ALA A N 1
ATOM 668 C CA . ALA A 1 89 ? 12.336 -6.500 -18.640 1.00 56.34 89 ALA A CA 1
ATOM 669 C C . ALA A 1 89 ? 12.863 -5.417 -17.679 1.00 56.34 89 ALA A C 1
ATOM 671 O O . ALA A 1 89 ? 12.110 -4.932 -16.849 1.00 56.34 89 ALA A O 1
ATOM 672 N N . VAL A 1 90 ? 14.104 -4.945 -17.822 1.00 60.78 90 VAL A N 1
ATOM 673 C CA . VAL A 1 90 ? 14.635 -3.885 -16.948 1.00 60.78 90 VAL A CA 1
ATOM 674 C C . VAL A 1 90 ? 14.499 -2.509 -17.624 1.00 60.78 90 VAL A C 1
ATOM 676 O O . VAL A 1 90 ? 15.224 -2.248 -18.592 1.00 60.78 90 VAL A O 1
ATOM 679 N N . PRO A 1 91 ? 13.642 -1.595 -17.116 1.00 66.44 91 PRO A N 1
ATOM 680 C CA . PRO A 1 91 ? 13.495 -0.251 -17.666 1.00 66.44 91 PRO A CA 1
ATOM 681 C C . PRO A 1 91 ? 14.822 0.511 -17.702 1.00 66.44 91 PRO A C 1
ATOM 683 O O . PRO A 1 91 ? 15.665 0.382 -16.810 1.00 66.44 91 PRO A O 1
ATOM 686 N N . TYR A 1 92 ? 14.995 1.373 -18.706 1.00 56.56 92 TYR A N 1
ATOM 687 C CA . TYR A 1 92 ? 16.202 2.193 -18.866 1.00 56.56 92 TYR A CA 1
ATOM 688 C C . TYR A 1 92 ? 16.508 3.048 -17.623 1.00 56.56 92 TYR A C 1
ATOM 690 O O . TYR A 1 92 ? 17.661 3.159 -17.209 1.00 56.56 92 TYR A O 1
ATOM 698 N N . SER A 1 93 ? 15.469 3.561 -16.958 1.00 55.56 93 SER A N 1
ATOM 699 C CA . SER A 1 93 ? 15.581 4.287 -15.689 1.00 55.56 93 SER A CA 1
ATOM 700 C C . SER A 1 93 ? 16.191 3.433 -14.572 1.00 55.56 93 SER A C 1
ATOM 702 O O . SER A 1 93 ? 17.066 3.914 -13.855 1.00 55.56 93 SER A O 1
ATOM 704 N N . GLN A 1 94 ? 15.816 2.153 -14.456 1.00 61.03 94 GLN A N 1
ATOM 705 C CA . GLN A 1 94 ? 16.410 1.243 -13.472 1.00 61.03 94 GLN A CA 1
ATOM 706 C C . GLN A 1 94 ? 17.885 0.961 -13.785 1.00 61.03 94 GLN A C 1
ATOM 708 O O . GLN A 1 94 ? 18.713 0.907 -12.876 1.00 61.03 94 GLN A O 1
ATOM 713 N N . ARG A 1 95 ? 18.237 0.836 -15.072 1.00 63.19 95 ARG A N 1
ATOM 714 C CA . ARG A 1 95 ? 19.629 0.642 -15.515 1.00 63.19 95 ARG A CA 1
ATOM 715 C C . ARG A 1 95 ? 20.501 1.843 -15.151 1.00 63.19 95 ARG A C 1
ATOM 717 O O . ARG A 1 95 ? 21.583 1.654 -14.601 1.00 63.19 95 ARG A O 1
ATOM 724 N N . ILE A 1 96 ? 20.008 3.061 -15.391 1.00 61.19 96 ILE A N 1
ATOM 725 C CA . ILE A 1 96 ? 20.704 4.297 -15.006 1.00 61.19 96 ILE A CA 1
ATOM 726 C C . ILE A 1 96 ? 20.831 4.392 -13.484 1.00 61.19 96 ILE A C 1
ATOM 728 O O . ILE A 1 96 ? 21.933 4.589 -12.983 1.00 61.19 96 ILE A O 1
ATOM 732 N N . LEU A 1 97 ? 19.738 4.211 -12.732 1.00 61.56 97 LEU A N 1
ATOM 733 C CA . LEU A 1 97 ? 19.758 4.314 -11.266 1.00 61.56 97 LEU A CA 1
ATOM 734 C C . LEU A 1 97 ? 20.715 3.305 -10.621 1.00 61.56 97 LEU A C 1
ATOM 736 O O . LEU A 1 97 ? 21.369 3.615 -9.625 1.00 61.56 97 LEU A O 1
ATOM 740 N N . ARG A 1 98 ? 20.852 2.117 -11.215 1.00 62.19 98 ARG A N 1
ATOM 741 C CA . ARG A 1 98 ? 21.816 1.108 -10.774 1.00 62.19 98 ARG A CA 1
ATOM 742 C C . ARG A 1 98 ? 23.266 1.508 -11.072 1.00 62.19 98 ARG A C 1
ATOM 744 O O . ARG A 1 98 ? 24.144 1.226 -10.257 1.00 62.19 98 ARG A O 1
ATOM 751 N N . ALA A 1 99 ? 23.506 2.153 -12.213 1.00 58.78 99 ALA A N 1
ATOM 752 C CA . ALA A 1 99 ? 24.832 2.576 -12.663 1.00 58.78 99 ALA A CA 1
ATOM 753 C C . ALA A 1 99 ? 25.305 3.903 -12.040 1.00 58.78 99 ALA A C 1
ATOM 755 O O 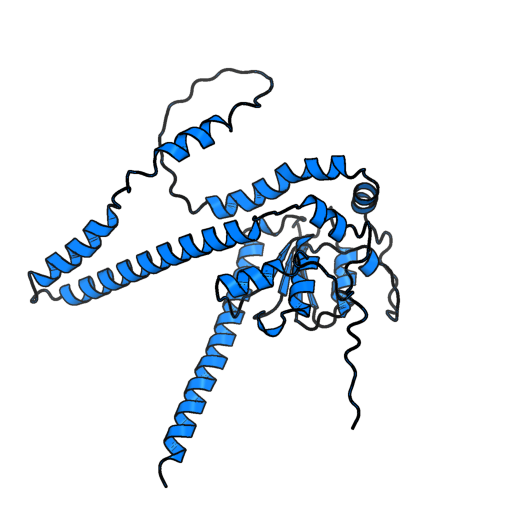. ALA A 1 99 ? 26.507 4.161 -11.998 1.00 58.78 99 ALA A O 1
ATOM 756 N N . LEU A 1 100 ? 24.393 4.737 -11.527 1.00 57.94 100 LEU A N 1
ATOM 757 C CA . LEU A 1 100 ? 24.740 6.025 -10.928 1.00 57.94 100 LEU A CA 1
ATOM 758 C C . LEU A 1 100 ? 25.598 5.858 -9.656 1.00 57.94 100 LEU A C 1
ATOM 760 O O . LEU A 1 100 ? 25.292 5.021 -8.793 1.00 57.94 100 LEU A O 1
ATOM 764 N N . PRO A 1 101 ? 26.654 6.673 -9.474 1.00 66.31 101 PRO A N 1
ATOM 765 C CA . PRO A 1 101 ? 27.399 6.707 -8.223 1.00 66.31 101 PRO A CA 1
ATOM 766 C C . PRO A 1 101 ? 26.481 7.039 -7.037 1.00 66.31 101 PRO A C 1
ATOM 768 O O . PRO A 1 101 ? 25.602 7.897 -7.122 1.00 66.31 101 PRO A O 1
ATOM 771 N N . THR A 1 102 ? 26.707 6.372 -5.904 1.00 58.44 102 THR A N 1
ATOM 772 C CA . THR A 1 102 ? 25.939 6.542 -4.659 1.00 58.44 102 THR A CA 1
ATOM 773 C C . THR A 1 102 ? 25.761 7.989 -4.164 1.00 58.44 102 THR A C 1
ATOM 775 O O . THR A 1 102 ? 24.684 8.255 -3.626 1.00 58.44 102 THR A O 1
ATOM 778 N N . PRO A 1 103 ? 26.696 8.954 -4.344 1.00 58.66 103 PRO A N 1
ATOM 779 C CA . PRO A 1 103 ? 26.451 10.338 -3.927 1.00 58.66 103 PRO A CA 1
ATOM 780 C C . PRO A 1 103 ? 25.266 11.004 -4.644 1.00 58.66 103 PRO A C 1
ATOM 782 O O . PRO A 1 103 ? 24.573 11.805 -4.026 1.00 58.66 103 PRO A O 1
ATOM 785 N N . PHE A 1 104 ? 24.961 10.637 -5.894 1.00 55.81 104 PHE A N 1
ATOM 786 C CA . PHE A 1 104 ? 23.847 11.235 -6.644 1.00 55.81 104 PHE A CA 1
ATOM 787 C C . PHE A 1 104 ? 22.474 10.702 -6.210 1.00 55.81 104 PHE A C 1
ATOM 789 O O . PHE A 1 104 ? 21.477 11.414 -6.306 1.00 55.81 104 PHE A O 1
ATOM 796 N N . LEU A 1 105 ? 22.416 9.482 -5.665 1.00 56.53 105 LEU A N 1
ATOM 797 C CA . LEU A 1 105 ? 21.180 8.906 -5.118 1.00 56.53 105 LEU A CA 1
ATOM 798 C C . LEU A 1 105 ? 20.771 9.554 -3.786 1.00 56.53 105 LEU A C 1
ATOM 800 O O . LEU A 1 105 ? 19.588 9.573 -3.459 1.00 56.53 105 LEU A O 1
ATOM 804 N N . LYS A 1 106 ? 21.721 10.141 -3.042 1.00 53.53 106 LYS A N 1
ATOM 805 C CA . LYS A 1 106 ? 21.427 10.880 -1.801 1.00 53.53 106 LYS A CA 1
ATOM 806 C C . LYS A 1 106 ? 20.625 12.167 -2.046 1.00 53.53 106 LYS A C 1
ATOM 808 O O . LYS A 1 106 ? 19.883 12.586 -1.166 1.00 53.53 106 LYS A O 1
ATOM 813 N N . VAL A 1 107 ? 20.748 12.775 -3.230 1.00 48.06 107 VAL A N 1
ATOM 814 C CA . VAL A 1 107 ? 20.160 14.090 -3.558 1.00 48.06 107 VAL A CA 1
ATOM 815 C C . VAL A 1 107 ? 18.708 13.987 -4.051 1.00 48.06 107 VAL A C 1
ATOM 817 O O . VAL A 1 107 ? 17.914 14.889 -3.804 1.00 48.06 107 VAL A O 1
ATOM 820 N N . ALA A 1 108 ? 18.308 12.866 -4.663 1.00 43.12 108 ALA A N 1
ATOM 821 C CA . ALA A 1 108 ? 16.935 12.640 -5.147 1.00 43.12 108 ALA A CA 1
ATOM 822 C C . ALA A 1 108 ? 15.882 12.485 -4.022 1.00 43.12 108 ALA A C 1
ATOM 824 O O . ALA A 1 108 ? 14.686 12.353 -4.283 1.00 43.12 108 ALA A O 1
ATOM 825 N N . ASN A 1 109 ? 16.332 12.493 -2.768 1.00 41.59 109 ASN A N 1
ATOM 826 C CA . ASN A 1 109 ? 15.559 12.142 -1.587 1.00 41.59 109 ASN A CA 1
ATOM 827 C C . ASN A 1 109 ? 14.754 13.315 -0.992 1.00 41.59 109 ASN A C 1
ATOM 829 O O . ASN A 1 109 ? 13.831 13.101 -0.211 1.00 41.59 109 ASN A O 1
ATOM 833 N N . SER A 1 110 ? 15.056 14.561 -1.375 1.00 41.94 110 SER A N 1
ATOM 834 C CA . SER A 1 110 ? 14.339 15.733 -0.853 1.00 41.94 110 SER A CA 1
ATOM 835 C C . SER A 1 110 ? 12.908 15.840 -1.391 1.00 41.94 110 SER A C 1
ATOM 837 O O . SER A 1 110 ? 12.025 16.265 -0.660 1.00 41.94 110 SER A O 1
ATOM 839 N N . SER A 1 111 ? 12.636 15.401 -2.626 1.00 44.50 111 SER A N 1
ATOM 840 C CA . SER A 1 111 ? 11.307 15.542 -3.251 1.00 44.50 111 SER A CA 1
ATOM 841 C C . SER A 1 111 ? 10.331 14.394 -2.949 1.00 44.50 111 SER A C 1
ATOM 843 O O . SER A 1 111 ? 9.115 14.589 -3.028 1.00 44.50 111 SER A O 1
ATOM 845 N N . PHE A 1 112 ? 10.828 13.203 -2.591 1.00 41.16 112 PHE A N 1
ATOM 846 C CA . PHE A 1 112 ? 9.976 12.043 -2.290 1.00 41.16 112 PHE A CA 1
ATOM 847 C C . PHE A 1 112 ? 9.299 12.172 -0.915 1.00 41.16 112 PHE A C 1
ATOM 849 O O . PHE A 1 112 ? 8.113 11.877 -0.791 1.00 41.16 112 PHE A O 1
ATOM 856 N N . MET A 1 113 ? 9.993 12.726 0.088 1.00 40.62 113 MET A N 1
ATOM 857 C CA . MET A 1 113 ? 9.421 12.957 1.423 1.00 40.62 113 MET A CA 1
ATOM 858 C C . MET A 1 113 ? 8.450 14.149 1.493 1.00 40.62 113 MET A C 1
ATOM 860 O O . MET A 1 113 ? 7.548 14.161 2.333 1.00 40.62 113 MET A O 1
ATOM 864 N N . THR A 1 114 ? 8.579 15.149 0.610 1.00 33.66 114 THR A N 1
ATOM 865 C CA . THR A 1 114 ? 7.681 16.323 0.607 1.00 33.66 114 THR A CA 1
ATOM 866 C C . THR A 1 114 ? 6.263 15.971 0.149 1.00 33.66 114 THR A C 1
ATOM 868 O O . THR A 1 114 ? 5.299 16.569 0.622 1.00 33.66 114 THR A O 1
ATOM 871 N N . THR A 1 115 ? 6.114 14.977 -0.731 1.00 36.94 115 THR A N 1
ATOM 872 C CA . THR A 1 115 ? 4.812 14.639 -1.333 1.00 36.94 115 THR A CA 1
ATOM 873 C C . THR A 1 115 ? 3.937 13.794 -0.399 1.00 36.94 115 THR A C 1
ATOM 875 O O . THR A 1 115 ? 2.731 14.009 -0.344 1.00 36.94 115 THR A O 1
ATOM 878 N N . THR A 1 116 ? 4.517 12.897 0.405 1.00 43.53 116 THR A N 1
ATOM 879 C CA . THR A 1 116 ? 3.783 12.156 1.451 1.00 43.53 116 THR A CA 1
ATOM 880 C C . THR A 1 116 ? 3.503 13.002 2.691 1.00 43.53 116 THR A C 1
ATOM 882 O O . THR A 1 116 ? 2.469 12.807 3.321 1.00 43.53 116 THR A O 1
ATOM 885 N N . SER A 1 117 ? 4.344 13.993 3.009 1.00 33.16 117 SER A N 1
ATOM 886 C CA . SER A 1 117 ? 4.135 14.887 4.162 1.00 33.16 117 SER A CA 1
ATOM 887 C C . SER A 1 117 ? 2.934 15.834 3.998 1.00 33.16 117 SER A C 1
ATOM 889 O O . SER A 1 117 ? 2.352 16.276 4.990 1.00 33.16 117 SER A O 1
ATOM 891 N N . ALA A 1 118 ? 2.509 16.136 2.765 1.00 37.56 118 ALA A N 1
ATOM 892 C CA . ALA A 1 118 ? 1.356 17.008 2.515 1.00 37.56 118 ALA A CA 1
ATOM 893 C C . ALA A 1 118 ? 0.020 16.390 2.982 1.00 37.56 118 ALA A C 1
ATOM 895 O O . ALA A 1 118 ? -0.880 17.117 3.399 1.00 37.56 118 ALA A O 1
ATOM 896 N N . SER A 1 119 ? -0.098 15.058 2.984 1.00 41.78 119 SER A N 1
ATOM 897 C CA . SER A 1 119 ? -1.318 14.363 3.420 1.00 41.78 119 SER A CA 1
ATOM 898 C C . SER A 1 119 ? -1.428 14.261 4.948 1.00 41.78 119 SER A C 1
ATOM 900 O O . SER A 1 119 ? -2.527 14.362 5.487 1.00 41.78 119 SER A O 1
ATOM 902 N N . ILE A 1 120 ? -0.297 14.142 5.653 1.00 41.72 120 ILE A N 1
ATOM 903 C CA . ILE A 1 120 ? -0.224 13.987 7.124 1.00 41.72 120 ILE A CA 1
ATOM 904 C C . ILE A 1 120 ? -0.295 15.345 7.838 1.00 41.72 120 ILE A C 1
ATOM 906 O O . ILE A 1 120 ? -0.768 15.442 8.962 1.00 41.72 120 ILE A O 1
ATOM 910 N N . THR A 1 121 ? 0.137 16.421 7.174 1.00 38.66 121 THR A N 1
ATOM 911 C CA . THR A 1 121 ? 0.054 17.794 7.709 1.00 38.66 121 THR A CA 1
ATOM 912 C C . THR A 1 121 ? -1.316 18.448 7.509 1.00 38.66 121 THR A C 1
ATOM 914 O O . THR A 1 121 ? -1.575 19.509 8.075 1.00 38.66 121 THR A O 1
ATOM 917 N N . SER A 1 122 ? -2.215 17.824 6.738 1.00 38.72 122 SER A N 1
ATOM 918 C CA . SER A 1 122 ? -3.554 18.363 6.463 1.00 38.72 122 SER A CA 1
ATOM 919 C C . SER A 1 122 ? -4.514 18.307 7.663 1.00 38.72 122 SER A C 1
ATOM 921 O O . SER A 1 122 ? -5.524 19.008 7.659 1.00 38.72 122 SER A O 1
ATOM 923 N N . SER A 1 123 ? -4.179 17.543 8.710 1.00 38.19 123 SER A N 1
ATOM 924 C CA . SER A 1 123 ? -4.924 17.479 9.976 1.00 38.19 123 SER A CA 1
ATOM 925 C C . SER A 1 123 ? -4.485 18.520 11.018 1.00 38.19 123 SER A C 1
ATOM 927 O O . SER A 1 123 ? -5.070 18.577 12.098 1.00 38.19 123 SER A O 1
ATOM 929 N N . LEU A 1 124 ? -3.498 19.379 10.722 1.00 36.94 124 LEU A N 1
ATOM 930 C CA . LEU A 1 124 ? -3.103 20.460 11.632 1.00 36.94 124 LEU A CA 1
ATOM 931 C C . LEU A 1 124 ? -4.030 21.687 11.475 1.00 36.94 124 LEU A C 1
ATOM 933 O O . LEU A 1 124 ? -4.264 22.138 10.348 1.00 36.94 124 LEU A O 1
ATOM 937 N N . PRO A 1 125 ? -4.524 22.298 12.574 1.00 31.12 125 PRO A N 1
ATOM 938 C CA . PRO A 1 125 ? -5.370 23.486 12.500 1.00 31.12 125 PRO A CA 1
ATOM 939 C C . PRO A 1 125 ? -4.650 24.653 11.808 1.00 31.12 125 PRO A C 1
ATOM 941 O O . PRO A 1 125 ? -3.624 25.160 12.266 1.00 31.12 125 PRO A O 1
ATOM 944 N N . LYS A 1 126 ? -5.217 25.112 10.691 1.00 32.62 126 LYS A N 1
ATOM 945 C CA . LYS A 1 126 ? -4.708 26.231 9.892 1.00 32.62 126 LYS A CA 1
ATOM 946 C C . LYS A 1 126 ? -5.035 27.555 10.587 1.00 32.62 126 LYS A C 1
ATOM 948 O O . LYS A 1 126 ? -6.171 28.021 10.541 1.00 32.62 126 LYS A O 1
ATOM 953 N N . ASN A 1 127 ? -4.045 28.190 11.212 1.00 31.95 127 ASN A N 1
ATOM 954 C CA . ASN A 1 127 ? -4.222 29.519 11.797 1.00 31.95 127 ASN A CA 1
ATOM 955 C C . ASN A 1 127 ? -4.292 30.571 10.670 1.00 31.95 127 ASN A C 1
ATOM 957 O O . ASN A 1 127 ? -3.287 30.934 10.059 1.00 31.95 127 ASN A O 1
ATOM 961 N N . SER A 1 128 ? -5.504 31.019 10.339 1.00 32.09 128 SER A N 1
ATOM 962 C CA . SER A 1 128 ? -5.751 32.044 9.322 1.00 32.09 128 SER A CA 1
ATOM 963 C C . SER A 1 128 ? -5.321 33.419 9.838 1.00 32.09 128 SER A C 1
ATOM 965 O O . SER A 1 128 ? -6.097 34.116 10.491 1.00 32.09 128 SER A O 1
ATOM 967 N N . ARG A 1 129 ? -4.111 33.867 9.484 1.00 34.22 129 ARG A N 1
ATOM 968 C CA . ARG A 1 129 ? -3.781 35.300 9.480 1.00 34.22 129 ARG A CA 1
ATOM 969 C C . ARG A 1 129 ? -3.587 35.801 8.055 1.00 34.22 129 ARG A C 1
ATOM 971 O O . ARG A 1 129 ? -2.573 35.599 7.400 1.00 34.22 129 ARG A O 1
ATOM 978 N N . ARG A 1 130 ? -4.647 36.459 7.599 1.00 36.44 130 ARG A N 1
ATOM 979 C CA . ARG A 1 130 ? -4.777 37.243 6.377 1.00 36.44 130 ARG A CA 1
ATOM 980 C C . ARG A 1 130 ? -3.885 38.487 6.466 1.00 36.44 130 ARG A C 1
ATOM 982 O O . ARG A 1 130 ? -4.221 39.395 7.219 1.00 36.44 130 ARG A O 1
ATOM 989 N N . THR A 1 131 ? -2.848 38.589 5.628 1.00 32.44 131 THR A N 1
ATOM 990 C CA . THR A 1 131 ? -2.179 39.879 5.375 1.00 32.44 131 THR A CA 1
ATOM 991 C C . THR A 1 131 ? -1.831 40.073 3.894 1.00 32.44 131 THR A C 1
ATOM 993 O O . THR A 1 131 ? -0.964 39.420 3.330 1.00 32.44 131 THR A O 1
ATOM 996 N N . LYS A 1 132 ? -2.614 40.972 3.287 1.00 30.70 132 LYS A N 1
ATOM 997 C CA . LYS A 1 132 ? -2.388 41.899 2.161 1.00 30.70 132 LYS A CA 1
ATOM 998 C C . LYS A 1 132 ? -1.181 41.673 1.215 1.00 30.70 132 LYS A C 1
ATOM 1000 O O . LYS A 1 132 ? -0.030 41.855 1.586 1.00 30.70 132 LYS A O 1
ATOM 1005 N N . ARG A 1 133 ? -1.510 41.433 -0.064 1.00 31.69 133 ARG A N 1
ATOM 1006 C CA . ARG A 1 133 ? -0.650 41.502 -1.266 1.00 31.69 133 ARG A CA 1
ATOM 1007 C C . ARG A 1 133 ? 0.099 42.841 -1.404 1.00 31.69 133 ARG A C 1
ATOM 1009 O O . ARG A 1 133 ? -0.527 43.895 -1.298 1.00 31.69 133 ARG A O 1
ATOM 1016 N N . ARG A 1 134 ? 1.364 42.779 -1.842 1.00 26.97 134 ARG A N 1
ATOM 1017 C CA . ARG A 1 134 ? 2.020 43.798 -2.688 1.00 26.97 134 ARG A CA 1
ATOM 1018 C C . ARG A 1 134 ? 2.985 43.103 -3.664 1.00 26.97 134 ARG A C 1
ATOM 1020 O O . ARG A 1 134 ? 3.637 42.136 -3.288 1.00 26.97 134 ARG A O 1
ATOM 1027 N N . SER A 1 135 ? 2.982 43.540 -4.921 1.00 34.94 135 SER A N 1
ATOM 1028 C CA . SER A 1 135 ? 3.709 42.965 -6.064 1.00 34.94 135 SER A CA 1
ATOM 1029 C C . SER A 1 135 ? 5.122 43.531 -6.225 1.00 34.94 135 SER A C 1
ATOM 1031 O O . SER A 1 135 ? 5.252 44.743 -6.078 1.00 34.94 135 SER A O 1
ATOM 1033 N N . THR A 1 136 ? 6.083 42.707 -6.668 1.00 26.55 136 THR A N 1
ATOM 1034 C CA . THR A 1 136 ? 7.104 43.010 -7.706 1.00 26.55 136 THR A CA 1
ATOM 1035 C C . THR A 1 136 ? 7.951 41.766 -8.034 1.00 26.55 136 THR A C 1
ATOM 1037 O O . THR A 1 136 ? 7.948 40.780 -7.304 1.00 26.55 136 THR A O 1
ATOM 1040 N N . THR A 1 137 ? 8.599 41.810 -9.196 1.00 26.83 137 THR A N 1
ATOM 1041 C CA . THR A 1 137 ? 9.116 40.704 -10.015 1.00 26.83 137 THR A CA 1
ATOM 1042 C C . THR A 1 137 ? 10.638 40.462 -9.837 1.00 26.83 137 THR A C 1
ATOM 1044 O O . THR A 1 137 ? 11.365 41.405 -9.549 1.00 26.83 137 THR A O 1
ATOM 1047 N N . ILE A 1 138 ? 11.087 39.239 -10.185 1.00 28.48 138 ILE A N 1
ATOM 1048 C CA . ILE A 1 138 ? 12.414 38.804 -10.716 1.00 28.48 138 ILE A CA 1
ATOM 1049 C C . ILE A 1 138 ? 13.470 38.191 -9.746 1.00 28.48 138 ILE A C 1
ATOM 1051 O O . ILE A 1 138 ? 14.012 38.849 -8.872 1.00 28.48 138 ILE A O 1
ATOM 1055 N N . THR A 1 139 ? 13.765 36.907 -10.045 1.00 26.86 139 THR A N 1
ATOM 1056 C CA . THR A 1 139 ? 14.969 36.043 -9.878 1.00 26.86 139 THR A CA 1
ATOM 1057 C C . THR A 1 139 ? 15.722 35.887 -8.555 1.00 26.86 139 THR A C 1
ATOM 1059 O O . THR A 1 139 ? 16.196 36.848 -7.968 1.00 26.86 139 THR A O 1
ATOM 1062 N N . GLY A 1 140 ? 16.069 34.619 -8.289 1.00 28.25 140 GLY A N 1
ATOM 1063 C CA . GLY A 1 140 ? 17.374 34.240 -7.741 1.00 28.25 140 GLY A CA 1
ATOM 1064 C C . GLY A 1 140 ? 17.363 33.798 -6.281 1.00 28.25 140 GLY A C 1
ATOM 1065 O O . GLY A 1 140 ? 17.134 34.607 -5.397 1.00 28.25 140 GLY A O 1
ATOM 1066 N N . THR A 1 141 ? 17.672 32.512 -6.071 1.00 37.88 141 THR A N 1
ATOM 1067 C CA . THR A 1 141 ? 18.281 31.911 -4.863 1.00 37.88 141 THR A CA 1
ATOM 1068 C C . THR A 1 141 ? 17.653 32.248 -3.503 1.00 37.88 141 THR A C 1
ATOM 1070 O O . THR A 1 141 ? 17.857 33.326 -2.956 1.00 37.88 141 THR A O 1
ATOM 1073 N N . GLY A 1 142 ? 16.972 31.272 -2.896 1.00 27.56 142 GLY A N 1
ATOM 1074 C CA . GLY A 1 142 ? 16.400 31.398 -1.553 1.00 27.56 142 GLY A CA 1
ATOM 1075 C C . GLY A 1 142 ? 16.668 30.174 -0.687 1.00 27.56 142 GLY A C 1
ATOM 1076 O O . GLY A 1 142 ? 15.740 29.440 -0.366 1.00 27.56 142 GLY A O 1
ATOM 1077 N N . ASP A 1 143 ? 17.928 29.973 -0.310 1.00 39.09 143 ASP A N 1
ATOM 1078 C CA . ASP A 1 143 ? 18.353 29.043 0.738 1.00 39.09 143 ASP A CA 1
ATOM 1079 C C . ASP A 1 143 ? 18.586 29.859 2.022 1.00 39.09 143 ASP A C 1
ATOM 1081 O O . ASP A 1 143 ? 19.694 30.307 2.291 1.00 39.09 143 ASP A O 1
ATOM 1085 N N . ALA A 1 144 ? 17.507 30.207 2.738 1.00 34.38 144 ALA A N 1
ATOM 1086 C CA . ALA A 1 144 ? 17.575 30.916 4.033 1.00 34.38 144 ALA A CA 1
ATOM 1087 C C . ALA A 1 144 ? 16.249 30.936 4.835 1.00 34.38 144 ALA A C 1
ATOM 1089 O O . ALA A 1 144 ? 16.088 31.745 5.747 1.00 34.38 144 ALA A O 1
ATOM 1090 N N . GLY A 1 145 ? 15.264 30.086 4.514 1.00 31.94 145 GLY A N 1
ATOM 1091 C CA . GLY A 1 145 ? 13.934 30.141 5.149 1.00 31.94 145 GLY A CA 1
ATOM 1092 C C . GLY A 1 145 ? 13.705 29.177 6.319 1.00 31.94 145 GLY A C 1
ATOM 1093 O O . GLY A 1 145 ? 12.778 29.381 7.098 1.00 31.94 145 GLY A O 1
ATOM 1094 N N . PHE A 1 146 ? 14.515 28.122 6.456 1.00 38.00 146 PHE A N 1
ATOM 1095 C CA . PHE A 1 146 ? 14.151 26.979 7.308 1.00 38.00 146 PHE A CA 1
ATOM 1096 C C . PHE A 1 146 ? 14.794 26.999 8.705 1.00 38.00 146 PHE A C 1
ATOM 1098 O O . PHE A 1 146 ? 14.193 26.535 9.673 1.00 38.00 146 PHE A O 1
ATOM 1105 N N . ASN A 1 147 ? 15.969 27.621 8.855 1.00 32.00 147 ASN A N 1
ATOM 1106 C CA . ASN A 1 147 ? 16.671 27.658 10.146 1.00 32.00 147 ASN A CA 1
ATOM 1107 C C . ASN A 1 147 ? 16.021 28.595 11.179 1.00 32.00 147 ASN A C 1
ATOM 1109 O O . ASN A 1 147 ? 16.202 28.392 12.376 1.00 32.00 147 ASN A O 1
ATOM 1113 N N . ASN A 1 148 ? 15.195 29.559 10.753 1.00 32.12 148 ASN A N 1
ATOM 1114 C CA . ASN A 1 148 ? 14.478 30.437 11.686 1.00 32.12 148 ASN A CA 1
ATOM 1115 C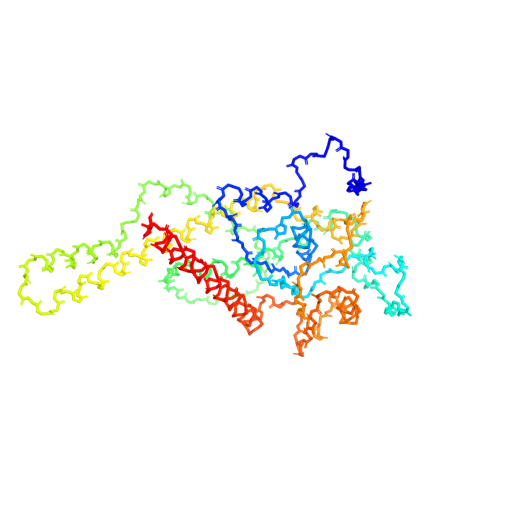 C . ASN A 1 148 ? 13.217 29.802 12.299 1.00 32.12 148 ASN A C 1
ATOM 1117 O O . ASN A 1 148 ? 12.715 30.317 13.296 1.00 32.12 148 ASN A O 1
ATOM 1121 N N . PHE A 1 149 ? 12.727 28.671 11.772 1.00 35.38 149 PHE A N 1
ATOM 1122 C CA . PHE A 1 149 ? 11.555 27.981 12.331 1.00 35.38 149 PHE A CA 1
ATOM 1123 C C . PHE A 1 149 ? 11.921 27.052 13.504 1.00 35.38 149 PHE A C 1
ATOM 1125 O O . PHE A 1 149 ? 11.135 26.872 14.432 1.00 35.38 149 PHE A O 1
ATOM 1132 N N . ILE A 1 150 ? 13.149 26.519 13.516 1.00 43.44 150 ILE A N 1
ATOM 1133 C CA . ILE A 1 150 ? 13.631 25.575 14.542 1.00 43.44 150 ILE A CA 1
ATOM 1134 C C . ILE A 1 150 ? 13.980 26.286 15.865 1.00 43.44 150 ILE A C 1
ATOM 1136 O O . ILE A 1 150 ? 13.866 25.698 16.943 1.00 43.44 150 ILE A O 1
ATOM 1140 N N . SER A 1 151 ? 14.353 27.567 15.812 1.00 35.72 151 SER A N 1
ATOM 1141 C CA . SER A 1 151 ? 14.719 28.355 16.999 1.00 35.72 151 SER A CA 1
ATOM 1142 C C . SER A 1 151 ? 13.502 28.868 17.779 1.00 35.72 151 SER A C 1
ATOM 1144 O O . SER A 1 151 ? 13.547 28.928 19.005 1.00 35.72 151 SER A O 1
ATOM 1146 N N . GLN A 1 152 ? 12.392 29.192 17.100 1.00 37.50 152 GLN A N 1
ATOM 1147 C CA . GLN A 1 152 ? 11.179 29.703 17.761 1.00 37.50 152 GLN A CA 1
ATOM 1148 C C . GLN A 1 152 ? 10.342 28.611 18.441 1.00 37.50 152 GLN A C 1
ATOM 1150 O O . GLN A 1 152 ? 9.640 28.896 19.409 1.00 37.50 152 GLN A O 1
ATOM 1155 N N . GLN A 1 153 ? 10.439 27.352 18.003 1.00 41.53 153 GLN A N 1
ATOM 1156 C CA . GLN A 1 153 ? 9.633 26.268 18.577 1.00 41.53 153 GLN A CA 1
ATOM 1157 C C . GLN A 1 153 ? 10.218 25.696 19.883 1.00 41.53 153 GLN A C 1
ATOM 1159 O O . GLN A 1 153 ? 9.491 25.080 20.659 1.00 41.53 153 GLN A O 1
ATOM 1164 N N . ARG A 1 154 ? 11.503 25.956 20.179 1.00 39.31 154 ARG A N 1
ATOM 1165 C CA . ARG A 1 154 ? 12.164 25.517 21.423 1.00 39.31 154 ARG A CA 1
ATOM 1166 C C . ARG A 1 154 ? 11.901 26.409 22.643 1.00 39.31 154 ARG A C 1
ATOM 1168 O O . ARG A 1 154 ? 12.175 25.973 23.753 1.00 39.31 154 ARG A O 1
ATOM 1175 N N . GLN A 1 155 ? 11.365 27.620 22.468 1.00 35.00 155 GLN A N 1
ATOM 1176 C CA . GLN A 1 155 ? 11.086 28.541 23.585 1.00 35.00 155 GLN A CA 1
ATOM 1177 C C . GLN A 1 155 ? 9.615 28.575 24.030 1.00 35.00 155 GLN A C 1
ATOM 1179 O O . GLN A 1 155 ? 9.314 29.165 25.062 1.00 35.00 155 GLN A O 1
ATOM 1184 N N . ASN A 1 156 ? 8.700 27.897 23.327 1.00 33.09 156 ASN A N 1
ATOM 1185 C CA . ASN A 1 156 ? 7.269 27.916 23.670 1.00 33.09 156 ASN A CA 1
ATOM 1186 C C . ASN A 1 156 ? 6.779 26.719 24.505 1.00 33.09 156 ASN A C 1
ATOM 1188 O O . ASN A 1 156 ? 5.585 26.615 24.785 1.00 33.09 156 ASN A O 1
ATOM 1192 N N . SER A 1 157 ? 7.669 25.840 24.972 1.00 34.56 157 SER A N 1
ATOM 1193 C CA . SER A 1 157 ? 7.311 24.644 25.752 1.00 34.56 157 SER A CA 1
ATOM 1194 C C . SER A 1 157 ? 6.965 24.900 27.231 1.00 34.56 157 SER A C 1
ATOM 1196 O O . SER A 1 157 ? 6.937 23.957 28.015 1.00 34.56 157 SER A O 1
ATOM 1198 N N . LEU A 1 158 ? 6.673 26.144 27.635 1.00 41.59 158 LEU A N 1
ATOM 1199 C CA . LEU A 1 158 ? 6.249 26.488 29.005 1.00 41.59 158 LEU A CA 1
ATOM 1200 C C . LEU A 1 158 ? 4.901 27.219 29.093 1.00 41.59 158 LEU A C 1
ATOM 1202 O O . LEU A 1 158 ? 4.540 27.733 30.148 1.00 41.59 158 LEU A O 1
ATOM 1206 N N . SER A 1 159 ? 4.099 27.213 28.028 1.00 33.62 159 SER A N 1
ATOM 1207 C CA . SER A 1 159 ? 2.705 27.657 28.124 1.00 33.62 159 SER A CA 1
ATOM 1208 C C . SER A 1 159 ? 1.786 26.663 27.429 1.00 33.62 159 SER A C 1
ATOM 1210 O O . SER A 1 159 ? 1.764 26.572 26.206 1.00 33.62 159 SER A O 1
ATOM 1212 N N . LEU A 1 160 ? 1.044 25.883 28.222 1.00 36.28 160 LEU A N 1
ATOM 1213 C CA . LEU A 1 160 ? -0.065 25.077 27.718 1.00 36.28 160 LEU A CA 1
ATOM 1214 C C . LEU A 1 160 ? -1.105 26.015 27.080 1.00 36.28 160 LEU A C 1
ATOM 1216 O O . LEU A 1 160 ? -1.643 26.874 27.786 1.00 36.28 160 LEU A O 1
ATOM 1220 N N . PRO A 1 161 ? -1.455 25.857 25.793 1.00 38.16 161 PRO A N 1
ATOM 1221 C CA . PRO A 1 161 ? -2.641 26.496 25.249 1.00 38.16 161 PRO A CA 1
ATOM 1222 C C . PRO A 1 161 ? -3.862 25.864 25.924 1.00 38.16 161 PRO A C 1
ATOM 1224 O O . PRO A 1 161 ? -4.103 24.662 25.821 1.00 38.16 161 PRO A O 1
ATOM 1227 N N . ARG A 1 162 ? -4.618 26.666 26.674 1.00 44.06 162 ARG A N 1
ATOM 1228 C CA . ARG A 1 162 ? -5.878 26.244 27.291 1.00 44.06 162 ARG A CA 1
ATOM 1229 C C . ARG A 1 162 ? -6.926 26.092 26.184 1.00 44.06 162 ARG A C 1
ATOM 1231 O O . ARG A 1 162 ? -7.350 27.092 25.614 1.00 44.06 162 ARG A O 1
ATOM 1238 N N . ASP A 1 163 ? -7.299 24.852 25.878 1.00 50.72 163 ASP A N 1
ATOM 1239 C CA . ASP A 1 163 ? -8.255 24.516 24.818 1.00 50.72 163 ASP A CA 1
ATOM 1240 C C . ASP A 1 163 ? -9.678 25.013 25.177 1.00 50.72 163 ASP A C 1
ATOM 1242 O O . ASP A 1 163 ? -10.183 24.661 26.251 1.00 50.72 163 ASP A O 1
ATOM 1246 N N . PRO A 1 164 ? -10.327 25.852 24.344 1.00 51.22 164 PRO A N 1
ATOM 1247 C CA . PRO A 1 164 ? -11.677 26.366 24.594 1.00 51.22 164 PRO A CA 1
ATOM 1248 C C . PRO A 1 164 ? -12.754 25.272 24.695 1.00 51.22 164 PRO A C 1
ATOM 1250 O O . PRO A 1 164 ? -13.753 25.481 25.379 1.00 51.22 164 PRO A O 1
ATOM 1253 N N . THR A 1 165 ? -12.539 24.095 24.103 1.00 52.25 165 THR A N 1
ATOM 1254 C CA . THR A 1 165 ? -13.522 22.993 24.076 1.00 52.25 165 THR A CA 1
ATOM 1255 C C . THR A 1 165 ? -13.701 22.287 25.428 1.00 52.25 165 THR A C 1
ATOM 1257 O O . THR A 1 165 ? -14.801 21.844 25.760 1.00 52.25 165 THR A O 1
ATOM 1260 N N . LYS A 1 166 ? -12.663 22.272 26.280 1.00 51.97 166 LYS A N 1
ATOM 1261 C CA . LYS A 1 166 ? -12.734 21.709 27.645 1.00 51.97 166 LYS A CA 1
ATOM 1262 C C . LYS A 1 166 ? -13.692 22.465 28.564 1.00 51.97 166 LYS A C 1
ATOM 1264 O O . LYS A 1 166 ? -14.210 21.873 29.509 1.00 51.97 166 LYS A O 1
ATOM 1269 N N . ARG A 1 167 ? -13.919 23.762 28.310 1.00 54.28 167 ARG A N 1
ATOM 1270 C CA . ARG A 1 167 ? -14.912 24.551 29.056 1.00 54.28 167 ARG A CA 1
ATOM 1271 C C . ARG A 1 167 ? -16.330 24.150 28.675 1.00 54.28 167 ARG A C 1
ATOM 1273 O O . ARG A 1 167 ? -17.114 23.915 29.583 1.00 54.28 167 ARG A O 1
ATOM 1280 N N . ASP A 1 168 ? -16.621 23.987 27.386 1.00 57.53 168 ASP A N 1
ATOM 1281 C CA . ASP A 1 168 ? -17.976 23.677 26.916 1.00 57.53 168 ASP A CA 1
ATOM 1282 C C . ASP A 1 168 ? -18.483 22.336 27.462 1.00 57.53 168 ASP A C 1
ATOM 1284 O O . ASP A 1 168 ? -19.586 22.268 27.996 1.00 57.53 168 ASP A O 1
ATOM 1288 N N . SER A 1 169 ? -17.670 21.276 27.431 1.00 58.19 169 SER A N 1
ATOM 1289 C CA . SER A 1 169 ? -18.093 19.953 27.921 1.00 58.19 169 SER A CA 1
ATOM 1290 C C . SER A 1 169 ? -18.324 19.925 29.441 1.00 58.19 169 SER A C 1
ATOM 1292 O O . SER A 1 169 ? -19.289 19.324 29.913 1.00 58.19 169 SER A O 1
ATOM 1294 N N . GLN A 1 170 ? -17.472 20.600 30.224 1.00 60.81 170 GLN A N 1
ATOM 1295 C CA . GLN A 1 170 ? -17.630 20.706 31.684 1.00 60.81 170 GLN A CA 1
ATOM 1296 C C . GLN A 1 170 ? -18.791 21.629 32.077 1.00 60.81 170 GLN A C 1
ATOM 1298 O O . GLN A 1 170 ? -19.483 21.378 33.064 1.00 60.81 170 GLN A O 1
ATOM 1303 N N . GLU A 1 171 ? -19.032 22.679 31.296 1.00 60.12 171 GLU A N 1
ATOM 1304 C CA . GLU A 1 171 ? -20.126 23.624 31.496 1.00 60.12 171 GLU A CA 1
ATOM 1305 C C . GLU A 1 171 ? -21.486 23.017 31.122 1.00 60.12 171 GLU A C 1
ATOM 1307 O O . GLU A 1 171 ? -22.460 23.240 31.838 1.00 60.12 171 GLU A O 1
ATOM 1312 N N . ILE A 1 172 ? -21.560 22.185 30.076 1.00 59.38 172 ILE A N 1
ATOM 1313 C CA . ILE A 1 172 ? -22.775 21.442 29.705 1.00 59.38 172 ILE A CA 1
ATOM 1314 C C . ILE A 1 172 ? -23.159 20.453 30.810 1.00 59.38 172 ILE A C 1
ATOM 1316 O O . ILE A 1 172 ? -24.303 20.464 31.258 1.00 59.38 172 ILE A O 1
ATOM 1320 N N . VAL A 1 173 ? -22.212 19.647 31.306 1.00 59.75 173 VAL A N 1
ATOM 1321 C CA . VAL A 1 173 ? -22.483 18.700 32.404 1.00 59.75 173 VAL A CA 1
ATOM 1322 C C . VAL A 1 173 ? -22.919 19.447 33.672 1.00 59.75 173 VAL A C 1
ATOM 1324 O O . VAL A 1 173 ? -23.915 19.072 34.285 1.00 59.75 173 VAL A O 1
ATOM 1327 N N . SER A 1 174 ? -22.248 20.554 34.010 1.00 63.34 174 SER A N 1
ATOM 1328 C CA . SER A 1 174 ? -22.596 21.418 35.150 1.00 63.34 174 SER A CA 1
ATOM 1329 C C . SER A 1 174 ? -24.009 22.018 35.041 1.00 63.34 174 SER A C 1
ATOM 1331 O O . SER A 1 174 ? -24.800 21.943 35.985 1.00 63.34 174 SER A O 1
ATOM 1333 N N . ARG A 1 175 ? -24.382 22.548 33.867 1.00 60.59 175 ARG A N 1
ATOM 1334 C CA . ARG A 1 175 ? -25.715 23.124 33.618 1.00 60.59 175 ARG A CA 1
ATOM 1335 C C . ARG A 1 175 ? -26.826 22.077 33.659 1.00 60.59 175 ARG A C 1
ATOM 1337 O O . ARG A 1 175 ? -27.908 22.376 34.154 1.00 60.59 175 ARG A O 1
ATOM 1344 N N . VAL A 1 176 ? -26.565 20.856 33.193 1.00 57.06 176 VAL A N 1
ATOM 1345 C CA . VAL A 1 176 ? -27.554 19.770 33.239 1.00 57.06 176 VAL A CA 1
ATOM 1346 C C . VAL A 1 176 ? -27.758 19.254 34.667 1.00 57.06 176 VAL A C 1
ATOM 1348 O O . VAL A 1 176 ? -28.893 19.013 35.072 1.00 57.06 176 VAL A O 1
ATOM 1351 N N . THR A 1 177 ? -26.697 19.173 35.481 1.00 59.44 177 THR A N 1
ATOM 1352 C CA . THR A 1 177 ? -26.830 18.812 36.907 1.00 59.44 177 THR A CA 1
ATOM 1353 C C . THR A 1 177 ? -27.591 19.850 37.738 1.00 59.44 177 THR A C 1
ATOM 1355 O O . THR A 1 177 ? -28.091 19.519 38.809 1.00 59.44 177 THR A O 1
ATOM 1358 N N . ALA A 1 178 ? -27.714 21.088 37.248 1.00 62.41 178 ALA A N 1
ATOM 1359 C CA . ALA A 1 178 ? -28.422 22.168 37.931 1.00 62.41 178 ALA A CA 1
ATOM 1360 C C . ALA A 1 178 ? -29.950 22.150 37.719 1.00 62.41 178 ALA A C 1
ATOM 1362 O O . ALA A 1 178 ? -30.658 22.817 38.471 1.00 62.41 178 ALA A O 1
ATOM 1363 N N . ASN A 1 179 ? -30.479 21.407 36.732 1.00 62.69 179 ASN A N 1
ATOM 1364 C CA . ASN A 1 179 ? -31.926 21.308 36.513 1.00 62.69 179 ASN A CA 1
ATOM 1365 C C . ASN A 1 179 ? -32.364 19.902 36.037 1.00 62.69 179 ASN A C 1
ATOM 1367 O O . ASN A 1 179 ? -32.600 19.689 34.846 1.00 62.69 179 ASN A O 1
ATOM 1371 N N . PRO A 1 180 ? -32.505 18.931 36.959 1.00 61.25 180 PRO A N 1
ATOM 1372 C CA . PRO A 1 180 ? -32.801 17.528 36.640 1.00 61.25 180 PRO A CA 1
ATOM 1373 C C . PRO A 1 180 ? -34.213 17.272 36.078 1.00 61.25 180 PRO A C 1
ATOM 1375 O O . PRO A 1 180 ? -34.528 16.139 35.730 1.00 61.25 180 PRO A O 1
ATOM 1378 N N . SER A 1 181 ? -35.060 18.304 35.979 1.00 66.44 181 SER A N 1
ATOM 1379 C CA . SER A 1 181 ? -36.446 18.203 35.494 1.00 66.44 181 SER A CA 1
ATOM 1380 C C . SER A 1 181 ? -36.598 18.513 33.996 1.00 66.44 181 SER A C 1
ATOM 1382 O O . SER A 1 181 ? -37.716 18.488 33.483 1.00 66.44 181 SER A O 1
ATOM 1384 N N . ASP A 1 182 ? -35.512 18.861 33.294 1.00 68.69 182 ASP A N 1
ATOM 1385 C CA . ASP A 1 182 ? -35.552 19.187 31.864 1.00 68.69 182 ASP A CA 1
ATOM 1386 C C . ASP A 1 182 ? -35.600 17.899 31.013 1.00 68.69 182 ASP A C 1
ATOM 1388 O O . ASP A 1 182 ? -34.664 17.097 31.073 1.00 68.69 182 ASP A O 1
ATOM 1392 N N . PRO A 1 183 ? -36.625 17.685 30.165 1.00 68.38 183 PRO A N 1
ATOM 1393 C CA . PRO A 1 183 ? -36.687 16.534 29.259 1.00 68.38 183 PRO A CA 1
ATOM 1394 C C . PRO A 1 183 ? -35.518 16.461 28.256 1.00 68.38 183 PRO A C 1
ATOM 1396 O O . PRO A 1 183 ? -35.308 15.419 27.637 1.00 68.38 183 PRO A O 1
ATOM 1399 N N . LYS A 1 184 ? -34.735 17.535 28.079 1.00 71.50 184 LYS A N 1
ATOM 1400 C CA . LYS A 1 184 ? -33.514 17.548 27.252 1.00 71.50 184 LYS A CA 1
ATOM 1401 C C . LYS A 1 184 ? -32.235 17.199 28.020 1.00 71.50 184 LYS A C 1
ATOM 1403 O O . LYS A 1 184 ? -31.195 17.027 27.382 1.00 71.50 184 LYS A O 1
ATOM 1408 N N . ALA A 1 185 ? -32.291 17.066 29.347 1.00 71.44 185 ALA A N 1
ATOM 1409 C CA . ALA A 1 185 ? -31.135 16.777 30.198 1.00 71.44 185 ALA A CA 1
ATOM 1410 C C . ALA A 1 185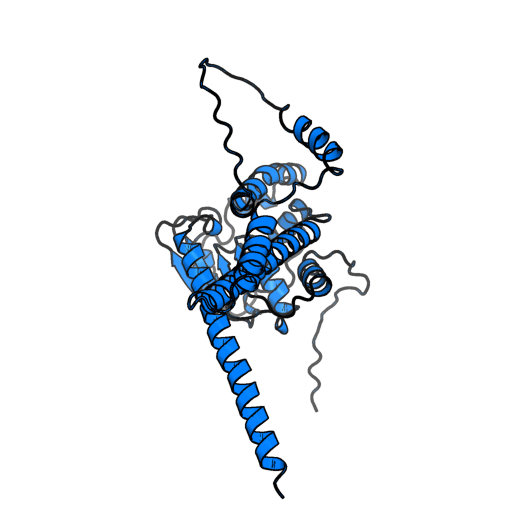 ? -30.437 15.464 29.810 1.00 71.44 185 ALA A C 1
ATOM 1412 O O . ALA A 1 185 ? -29.223 15.438 29.616 1.00 71.44 185 ALA A O 1
ATOM 1413 N N . GLU A 1 186 ? -31.203 14.389 29.619 1.00 74.56 186 GLU A N 1
ATOM 1414 C CA . GLU A 1 186 ? -30.665 13.073 29.256 1.00 74.56 186 GLU A CA 1
ATOM 1415 C C . GLU A 1 186 ? -29.959 13.102 27.890 1.00 74.56 186 GLU A C 1
ATOM 1417 O O . GLU A 1 186 ? -28.824 12.645 27.752 1.00 74.56 186 GLU A O 1
ATOM 1422 N N . SER A 1 187 ? -30.578 13.741 26.893 1.00 77.69 187 SER A N 1
ATOM 1423 C CA . SER A 1 187 ? -29.979 13.915 25.562 1.00 77.69 187 SER A CA 1
ATOM 1424 C C . SER A 1 187 ? -28.708 14.772 25.601 1.00 77.69 187 SER A C 1
ATOM 1426 O O . SER A 1 187 ? -27.742 14.476 24.897 1.00 77.69 187 SER A O 1
ATOM 1428 N N . ALA A 1 188 ? -28.677 15.813 26.437 1.00 76.19 188 ALA A N 1
ATOM 1429 C CA . ALA A 1 188 ? -27.504 16.665 26.615 1.00 76.19 188 ALA A CA 1
ATOM 1430 C C . ALA A 1 188 ? -26.341 15.926 27.301 1.00 76.19 188 ALA A C 1
ATOM 1432 O O . ALA A 1 188 ? -25.191 16.108 26.903 1.00 76.19 188 ALA A O 1
ATOM 1433 N N . ILE A 1 189 ? -26.626 15.049 28.272 1.00 78.56 189 ILE A N 1
ATOM 1434 C CA . ILE A 1 189 ? -25.616 14.192 28.917 1.00 78.56 189 ILE A CA 1
ATOM 1435 C C . ILE A 1 189 ? -25.021 13.207 27.909 1.00 78.56 189 ILE A C 1
ATOM 1437 O O . ILE A 1 189 ? -23.800 13.082 27.831 1.00 78.56 189 ILE A O 1
ATOM 1441 N N . ILE A 1 190 ? -25.859 12.544 27.106 1.00 80.50 190 ILE A N 1
ATOM 1442 C CA . ILE A 1 190 ? -25.401 11.598 26.077 1.00 80.50 190 ILE A CA 1
ATOM 1443 C C . ILE A 1 190 ? -24.535 12.315 25.032 1.00 80.50 190 ILE A C 1
ATOM 1445 O O . ILE A 1 190 ? -23.464 11.824 24.673 1.00 80.50 190 ILE A O 1
ATOM 1449 N N . ALA A 1 191 ? -24.952 13.500 24.577 1.00 79.25 191 ALA A N 1
ATOM 1450 C CA . ALA A 1 191 ? -24.181 14.302 23.631 1.00 79.25 191 ALA A CA 1
ATOM 1451 C C . ALA A 1 191 ? -22.834 14.765 24.216 1.00 79.25 191 ALA A C 1
ATOM 1453 O O . ALA A 1 191 ? -21.816 14.712 23.526 1.00 79.25 191 ALA A O 1
ATOM 1454 N N . ALA A 1 192 ? -22.809 15.174 25.488 1.00 78.25 192 ALA A N 1
ATOM 1455 C CA . ALA A 1 192 ? -21.580 15.556 26.180 1.00 78.25 192 ALA A CA 1
ATOM 1456 C C . ALA A 1 192 ? -20.625 14.364 26.353 1.00 78.25 192 ALA A C 1
ATOM 1458 O O . ALA A 1 192 ? -19.430 14.496 26.093 1.00 78.25 192 ALA A O 1
ATOM 1459 N N . ALA A 1 193 ? -21.141 13.187 26.720 1.00 80.19 193 ALA A N 1
ATOM 1460 C CA . ALA A 1 193 ? -20.349 11.961 26.808 1.00 80.19 193 ALA A CA 1
ATOM 1461 C C . ALA A 1 193 ? -19.744 11.579 25.445 1.00 80.19 193 ALA A C 1
ATOM 1463 O O . ALA A 1 193 ? -18.540 11.347 25.350 1.00 80.19 193 ALA A O 1
ATOM 1464 N N . ALA A 1 194 ? -20.542 11.623 24.371 1.00 82.94 194 ALA A N 1
ATOM 1465 C CA . ALA A 1 194 ? -20.065 11.362 23.013 1.00 82.94 194 ALA A CA 1
ATOM 1466 C C . ALA A 1 194 ? -18.998 12.374 22.552 1.00 82.94 194 ALA A C 1
ATOM 1468 O O . ALA A 1 194 ? -18.047 12.003 21.861 1.00 82.94 194 ALA A O 1
ATOM 1469 N N . ALA A 1 195 ? -19.124 13.647 22.940 1.00 82.88 195 ALA A N 1
ATOM 1470 C CA . ALA A 1 195 ? -18.122 14.670 22.648 1.00 82.88 195 ALA A CA 1
ATOM 1471 C C . ALA A 1 195 ? -16.795 14.408 23.382 1.00 82.88 195 ALA A C 1
ATOM 1473 O O . ALA A 1 195 ? -15.733 14.512 22.769 1.00 82.88 195 ALA A O 1
ATOM 1474 N N . ILE A 1 196 ? -16.853 14.006 24.657 1.00 86.12 196 ILE A N 1
ATOM 1475 C CA . ILE A 1 196 ? -15.674 13.632 25.454 1.00 86.12 196 ILE A CA 1
ATOM 1476 C C . ILE A 1 196 ? -14.981 12.399 24.863 1.00 86.12 196 ILE A C 1
ATOM 1478 O O . ILE A 1 196 ? -13.755 12.377 24.746 1.00 86.12 196 ILE A O 1
ATOM 1482 N N . ASP A 1 197 ? -15.742 11.379 24.463 1.00 82.88 197 ASP A N 1
ATOM 1483 C CA . ASP A 1 197 ? -15.175 10.182 23.836 1.00 82.88 197 ASP A CA 1
ATOM 1484 C C . ASP A 1 197 ? -14.520 10.512 22.489 1.00 82.88 197 ASP A C 1
ATOM 1486 O O . ASP A 1 197 ? -13.423 10.029 22.201 1.00 82.88 197 ASP A O 1
ATOM 1490 N N . LYS A 1 198 ? -15.128 11.403 21.696 1.00 86.06 198 LYS A N 1
ATOM 1491 C CA . LYS A 1 198 ? -14.539 11.905 20.447 1.00 86.06 198 LYS A CA 1
ATOM 1492 C C . LYS A 1 198 ? -13.239 12.682 20.687 1.00 86.06 198 LYS A C 1
ATOM 1494 O O . LYS A 1 198 ? -12.289 12.509 19.926 1.00 86.06 198 LYS A O 1
ATOM 1499 N N . GLU A 1 199 ? -13.174 13.511 21.729 1.00 86.06 199 GLU A N 1
ATOM 1500 C CA . GLU A 1 199 ? -11.949 14.225 22.122 1.00 86.06 199 GLU A CA 1
ATOM 1501 C C . GLU A 1 199 ? -10.851 13.236 22.534 1.00 86.06 199 GLU A C 1
ATOM 1503 O O . GLU A 1 199 ? -9.724 13.322 22.046 1.00 86.06 199 GLU A O 1
ATOM 1508 N N . ARG A 1 200 ? -11.188 12.243 23.368 1.00 87.88 200 ARG A N 1
ATOM 1509 C CA . ARG A 1 200 ? -10.247 11.199 23.796 1.00 87.88 200 ARG A CA 1
ATOM 1510 C C . ARG A 1 200 ? -9.721 10.391 22.612 1.00 87.88 200 ARG A C 1
ATOM 1512 O O . ARG A 1 200 ? -8.525 10.113 22.561 1.00 87.88 200 ARG A O 1
ATOM 1519 N N . GLN A 1 201 ? -10.592 10.029 21.670 1.00 85.31 201 GLN A N 1
ATOM 1520 C CA . GLN A 1 201 ? -10.196 9.330 20.450 1.00 85.31 201 GLN A CA 1
ATOM 1521 C C . GLN A 1 201 ? -9.241 10.189 19.614 1.00 85.31 201 GLN A C 1
ATOM 1523 O O . GLN A 1 201 ? -8.194 9.707 19.200 1.00 85.31 201 GLN A O 1
ATOM 1528 N N . SER A 1 202 ? -9.547 11.478 19.441 1.00 86.62 202 SER A N 1
ATOM 1529 C CA . SER A 1 202 ? -8.683 12.415 18.718 1.00 86.62 202 SER A CA 1
ATOM 1530 C C . SER A 1 202 ? -7.306 12.581 19.375 1.00 86.62 202 SER A C 1
ATOM 1532 O O . SER A 1 202 ? -6.296 12.616 18.674 1.00 86.62 202 SER A O 1
ATOM 1534 N N . ASP A 1 203 ? -7.230 12.706 20.704 1.00 87.75 203 ASP A N 1
ATOM 1535 C CA . ASP A 1 203 ? -5.946 12.786 21.421 1.00 87.75 203 ASP A CA 1
ATOM 1536 C C . ASP A 1 203 ? -5.126 11.500 21.248 1.00 87.75 203 ASP A C 1
ATOM 1538 O O . ASP A 1 203 ? -3.930 11.547 20.944 1.00 87.75 203 ASP A O 1
ATOM 1542 N N . TYR A 1 204 ? -5.790 10.347 21.372 1.00 86.88 204 TYR A N 1
ATOM 1543 C CA . TYR A 1 204 ? -5.175 9.044 21.147 1.00 86.88 204 TYR A CA 1
ATOM 1544 C C . TYR A 1 204 ? -4.623 8.911 19.722 1.00 86.88 204 TYR A C 1
ATOM 1546 O O . TYR A 1 204 ? -3.453 8.564 19.560 1.00 86.88 204 TYR A O 1
ATOM 1554 N N . ASP A 1 205 ? -5.420 9.243 18.705 1.00 85.19 205 ASP A N 1
ATOM 1555 C CA . ASP A 1 205 ? -5.032 9.142 17.295 1.00 85.19 205 ASP A CA 1
ATOM 1556 C C . ASP A 1 205 ? -3.848 10.062 16.967 1.00 85.19 205 ASP A C 1
ATOM 1558 O O . ASP A 1 205 ? -2.908 9.649 16.282 1.00 85.19 205 ASP A O 1
ATOM 1562 N N . ASN A 1 206 ? -3.840 11.288 17.505 1.00 85.06 206 ASN A N 1
ATOM 1563 C CA . ASN A 1 206 ? -2.726 12.223 17.334 1.00 85.06 206 ASN A CA 1
ATOM 1564 C C . ASN A 1 206 ? -1.441 11.686 17.971 1.00 85.06 206 ASN A C 1
ATOM 1566 O O . ASN A 1 206 ? -0.393 11.644 17.322 1.00 85.06 206 ASN A O 1
ATOM 1570 N N . ARG A 1 207 ? -1.510 11.226 19.226 1.00 88.38 207 ARG A N 1
ATOM 1571 C CA . ARG A 1 207 ? -0.353 10.637 19.916 1.00 88.38 207 ARG A CA 1
ATOM 1572 C C . ARG A 1 207 ? 0.175 9.406 19.194 1.00 88.38 207 ARG A C 1
ATOM 1574 O O . ARG A 1 207 ? 1.386 9.274 19.036 1.00 88.38 207 ARG A O 1
ATOM 1581 N N . LEU A 1 208 ? -0.718 8.524 18.751 1.00 85.06 208 LEU A N 1
ATOM 1582 C CA . LEU A 1 208 ? -0.354 7.324 18.010 1.00 85.06 208 LEU A CA 1
ATOM 1583 C C . LEU A 1 208 ? 0.331 7.685 16.688 1.00 85.06 208 LEU A C 1
ATOM 1585 O O . LEU A 1 208 ? 1.387 7.138 16.382 1.00 85.06 208 LEU A O 1
ATOM 1589 N N . THR A 1 209 ? -0.217 8.647 15.945 1.00 83.00 209 THR A N 1
ATOM 1590 C CA . THR A 1 209 ? 0.358 9.128 14.680 1.00 83.00 209 THR A CA 1
ATOM 1591 C C . THR A 1 209 ? 1.774 9.667 14.877 1.00 83.00 209 THR A C 1
ATOM 1593 O O . THR A 1 209 ? 2.686 9.286 14.142 1.00 83.00 209 THR A O 1
ATOM 1596 N N . HIS A 1 210 ? 1.985 10.511 15.890 1.00 83.56 210 HIS A N 1
ATOM 1597 C CA . HIS A 1 210 ? 3.308 11.058 16.188 1.00 83.56 210 HIS A CA 1
ATOM 1598 C C . HIS A 1 210 ? 4.307 9.982 16.620 1.00 83.56 210 HIS A C 1
ATOM 1600 O O . HIS A 1 210 ? 5.439 9.996 16.142 1.00 83.56 210 HIS A O 1
ATOM 1606 N N . ALA A 1 211 ? 3.889 9.023 17.451 1.00 85.88 211 ALA A N 1
ATOM 1607 C CA . ALA A 1 211 ? 4.756 7.929 17.881 1.00 85.88 211 ALA A CA 1
ATOM 1608 C C . ALA A 1 211 ? 5.152 7.009 16.712 1.00 85.88 211 ALA A C 1
ATOM 1610 O O . ALA A 1 211 ? 6.316 6.631 16.596 1.00 85.88 211 ALA A O 1
ATOM 1611 N N . ILE A 1 212 ? 4.214 6.685 15.811 1.00 82.44 212 ILE A N 1
ATOM 1612 C CA . ILE A 1 212 ? 4.513 5.934 14.581 1.00 82.44 212 ILE A CA 1
ATOM 1613 C C . ILE A 1 212 ? 5.530 6.699 13.734 1.00 82.44 212 ILE A C 1
ATOM 1615 O O . ILE A 1 212 ? 6.505 6.108 13.278 1.00 82.44 212 ILE A O 1
ATOM 1619 N N . TRP A 1 213 ? 5.315 8.002 13.529 1.00 81.44 213 TRP A N 1
ATOM 1620 C CA . TRP A 1 213 ? 6.207 8.833 12.722 1.00 81.44 213 TRP A CA 1
ATOM 1621 C C . TRP A 1 213 ? 7.622 8.893 13.301 1.00 81.44 213 TRP A C 1
ATOM 1623 O O . TRP A 1 213 ? 8.594 8.701 12.573 1.00 81.44 213 TRP A O 1
ATOM 1633 N N . GLU A 1 214 ? 7.748 9.140 14.603 1.00 84.31 214 GLU A N 1
ATOM 1634 C CA . GLU A 1 214 ? 9.036 9.199 15.296 1.00 84.31 214 GLU A CA 1
ATOM 1635 C C . GLU A 1 214 ? 9.798 7.875 15.163 1.00 84.31 214 GLU A C 1
ATOM 1637 O O . GLU A 1 214 ? 10.944 7.865 14.711 1.00 84.31 214 GLU A O 1
ATOM 1642 N N . LEU A 1 215 ? 9.147 6.746 15.455 1.00 82.56 215 LEU A N 1
ATOM 1643 C CA . LEU A 1 215 ? 9.777 5.429 15.344 1.00 82.56 215 LEU A CA 1
ATOM 1644 C C . LEU A 1 215 ? 10.160 5.095 13.899 1.00 82.56 215 LEU A C 1
ATOM 1646 O O . LEU A 1 215 ? 11.275 4.648 13.658 1.00 82.56 215 LEU A O 1
ATOM 1650 N N . ALA A 1 216 ? 9.277 5.359 12.934 1.00 80.31 216 ALA A N 1
ATOM 1651 C CA . ALA A 1 216 ? 9.522 5.062 11.522 1.00 80.31 216 ALA A CA 1
ATOM 1652 C C . ALA A 1 216 ? 10.609 5.944 10.884 1.00 80.31 216 ALA A C 1
ATOM 1654 O O . ALA A 1 216 ? 11.140 5.601 9.830 1.00 80.31 216 ALA A O 1
ATOM 1655 N N . THR A 1 217 ? 10.924 7.096 11.482 1.00 81.12 217 THR A N 1
ATOM 1656 C CA . THR A 1 217 ? 11.941 8.028 10.965 1.00 81.12 217 THR A CA 1
ATOM 1657 C C . THR A 1 217 ? 13.243 8.005 11.761 1.00 81.12 217 THR A C 1
ATOM 1659 O O . THR A 1 217 ? 14.237 8.597 11.330 1.00 81.12 217 THR A O 1
ATOM 1662 N N . THR A 1 218 ? 13.278 7.290 12.887 1.00 80.06 218 THR A N 1
ATOM 1663 C CA . THR A 1 218 ? 14.479 7.136 13.708 1.00 80.06 218 THR A CA 1
ATOM 1664 C C . THR A 1 218 ? 15.569 6.436 12.897 1.00 80.06 218 THR A C 1
ATOM 1666 O O . THR A 1 218 ? 15.401 5.304 12.463 1.00 80.06 218 THR A O 1
ATOM 1669 N N . ASN A 1 219 ? 16.696 7.122 12.678 1.00 79.62 219 ASN A N 1
ATOM 1670 C CA . ASN A 1 219 ? 17.827 6.645 11.868 1.00 79.62 219 ASN A CA 1
ATOM 1671 C C . ASN A 1 219 ? 17.481 6.265 10.413 1.00 79.62 219 ASN A C 1
ATOM 1673 O O . ASN A 1 219 ? 18.262 5.571 9.758 1.00 79.62 219 ASN A O 1
ATOM 1677 N N . ALA A 1 220 ? 16.353 6.748 9.880 1.00 77.25 220 ALA A N 1
ATOM 1678 C CA . ALA A 1 220 ? 15.939 6.435 8.519 1.00 77.25 220 ALA A CA 1
ATOM 1679 C C . ALA A 1 220 ? 16.983 6.908 7.496 1.00 77.25 220 ALA A C 1
ATOM 1681 O O . ALA A 1 220 ? 17.415 8.066 7.488 1.00 77.25 220 ALA A O 1
ATOM 1682 N N . ASN A 1 221 ? 17.366 6.010 6.588 1.00 79.00 221 ASN A N 1
ATOM 1683 C CA . ASN A 1 221 ? 18.315 6.301 5.521 1.00 79.00 221 ASN A CA 1
ATOM 1684 C C . ASN A 1 221 ? 17.775 5.798 4.177 1.00 79.00 221 ASN A C 1
ATOM 1686 O O . ASN A 1 221 ? 18.188 4.739 3.698 1.00 79.00 221 ASN A O 1
ATOM 1690 N N . PRO A 1 222 ? 16.912 6.584 3.508 1.00 76.81 222 PRO A N 1
ATOM 1691 C CA . PRO A 1 222 ? 16.241 6.111 2.300 1.00 76.81 222 PRO A CA 1
ATOM 1692 C C . PRO A 1 222 ? 17.198 5.819 1.134 1.00 76.81 222 PRO A C 1
ATOM 1694 O O . PRO A 1 222 ? 16.845 5.118 0.188 1.00 76.81 222 PRO A O 1
ATOM 1697 N N . ALA A 1 223 ? 18.436 6.330 1.179 1.00 77.44 223 ALA A N 1
ATOM 1698 C CA . ALA A 1 223 ? 19.447 5.970 0.194 1.00 77.44 223 ALA A CA 1
ATOM 1699 C C . ALA A 1 223 ? 19.869 4.500 0.337 1.00 77.44 223 ALA A C 1
ATOM 1701 O O . ALA A 1 223 ? 20.065 3.836 -0.677 1.00 77.44 223 ALA A O 1
ATOM 1702 N N . VAL A 1 224 ? 19.986 3.982 1.565 1.00 80.31 224 VAL A N 1
ATOM 1703 C CA . VAL A 1 224 ? 20.247 2.554 1.813 1.00 80.31 224 VAL A CA 1
ATOM 1704 C C . VAL A 1 224 ? 19.085 1.720 1.286 1.00 80.31 224 VAL A C 1
ATOM 1706 O O . VAL A 1 224 ? 19.319 0.758 0.554 1.00 80.31 224 VAL A O 1
ATOM 1709 N N . ASP A 1 225 ? 17.854 2.150 1.550 1.00 80.81 225 ASP A N 1
ATOM 1710 C CA . ASP A 1 225 ? 16.658 1.470 1.058 1.00 80.81 225 ASP A CA 1
ATOM 1711 C C . ASP A 1 225 ? 16.606 1.400 -0.467 1.00 80.81 225 ASP A C 1
ATOM 1713 O O . ASP A 1 225 ? 16.339 0.353 -1.061 1.00 80.81 225 ASP A O 1
ATOM 1717 N N . LEU A 1 226 ? 16.968 2.494 -1.134 1.00 81.38 226 LEU A N 1
ATOM 1718 C CA . LEU A 1 226 ? 17.038 2.521 -2.587 1.00 81.38 226 LEU A CA 1
ATOM 1719 C C . LEU A 1 226 ? 18.111 1.565 -3.134 1.00 81.38 226 LEU A C 1
ATOM 1721 O O . LEU A 1 226 ? 17.897 0.936 -4.170 1.00 81.38 226 LEU A O 1
ATOM 1725 N N . LEU A 1 227 ? 19.252 1.409 -2.451 1.00 83.06 227 LEU A N 1
ATOM 1726 C CA . LEU A 1 227 ? 20.282 0.442 -2.854 1.00 83.06 227 LEU A CA 1
ATOM 1727 C C . LEU A 1 227 ? 19.792 -1.008 -2.745 1.00 83.06 227 LEU A C 1
ATOM 1729 O O . LEU A 1 227 ? 20.158 -1.820 -3.601 1.00 83.06 227 LEU A O 1
ATOM 1733 N N . VAL A 1 228 ? 18.972 -1.313 -1.733 1.00 85.19 228 VAL A N 1
ATOM 1734 C CA . VAL A 1 228 ? 18.296 -2.611 -1.587 1.00 85.19 228 VAL A CA 1
ATOM 1735 C C . VAL A 1 228 ? 17.304 -2.812 -2.729 1.00 85.19 228 VAL A C 1
ATOM 1737 O O . VAL A 1 228 ? 17.364 -3.829 -3.417 1.00 85.19 228 VAL A O 1
ATOM 1740 N N . CYS A 1 229 ? 16.460 -1.815 -3.008 1.00 86.94 229 CYS A N 1
ATOM 1741 C CA . CYS A 1 229 ? 15.465 -1.884 -4.080 1.00 86.94 229 CYS A CA 1
ATOM 1742 C C . CYS A 1 229 ? 16.083 -2.090 -5.469 1.00 86.94 229 CYS A C 1
ATOM 1744 O O . CYS A 1 229 ? 15.515 -2.782 -6.315 1.00 86.94 229 CYS A O 1
ATOM 1746 N N . LEU A 1 230 ? 17.256 -1.497 -5.704 1.00 86.44 230 LEU A N 1
ATOM 1747 C CA . LEU A 1 230 ? 18.017 -1.627 -6.948 1.00 86.44 230 LEU A CA 1
ATOM 1748 C C . LEU A 1 230 ? 18.866 -2.907 -7.020 1.00 86.44 230 LEU A C 1
ATOM 1750 O O . LEU A 1 230 ? 19.520 -3.130 -8.041 1.00 86.44 230 LEU A O 1
ATOM 1754 N N . GLU A 1 231 ? 18.904 -3.705 -5.949 1.00 86.62 231 GLU A N 1
ATOM 1755 C CA . GLU A 1 231 ? 19.725 -4.915 -5.821 1.00 86.62 231 GLU A CA 1
ATOM 1756 C C . GLU A 1 231 ? 21.191 -4.679 -6.220 1.00 86.62 231 GLU A C 1
ATOM 1758 O O . GLU A 1 231 ? 21.818 -5.461 -6.940 1.00 86.62 231 GLU A O 1
ATOM 1763 N N . ARG A 1 232 ? 21.755 -3.540 -5.792 1.00 82.19 232 ARG A N 1
ATOM 1764 C CA . ARG A 1 232 ? 23.110 -3.139 -6.208 1.00 82.19 232 ARG A CA 1
ATOM 1765 C C . ARG A 1 232 ? 24.211 -4.010 -5.620 1.00 82.19 232 ARG A C 1
ATOM 1767 O O . ARG A 1 232 ? 25.258 -4.137 -6.246 1.00 82.19 232 ARG A O 1
ATOM 1774 N N . ARG A 1 233 ? 23.991 -4.549 -4.421 1.00 79.94 233 ARG A N 1
ATOM 1775 C CA . ARG A 1 233 ? 24.959 -5.393 -3.700 1.00 79.94 233 ARG A CA 1
ATOM 1776 C C . ARG A 1 233 ? 24.509 -6.846 -3.617 1.00 79.94 233 ARG A C 1
ATOM 1778 O O . ARG A 1 233 ? 25.323 -7.740 -3.787 1.00 79.94 233 ARG A O 1
ATOM 1785 N N . GLN A 1 234 ? 23.220 -7.061 -3.378 1.00 83.75 234 GLN A N 1
ATOM 1786 C CA . GLN A 1 234 ? 22.618 -8.376 -3.204 1.00 83.75 234 GLN A CA 1
ATOM 1787 C C . GLN A 1 234 ? 21.171 -8.359 -3.689 1.00 83.75 234 GLN A C 1
ATOM 1789 O O . GLN A 1 234 ? 20.555 -7.293 -3.765 1.00 83.75 234 GLN A O 1
ATOM 1794 N N . THR A 1 235 ? 20.632 -9.538 -3.989 1.00 88.62 235 THR A N 1
ATOM 1795 C CA . THR A 1 235 ? 19.201 -9.704 -4.255 1.00 88.62 235 THR A CA 1
ATOM 1796 C C . THR A 1 235 ? 18.375 -9.505 -2.986 1.00 88.62 235 THR A C 1
ATOM 1798 O O . THR A 1 235 ? 18.884 -9.719 -1.887 1.00 88.62 235 THR A O 1
ATOM 1801 N N . ILE A 1 236 ? 17.084 -9.202 -3.127 1.00 87.81 236 ILE A N 1
ATOM 1802 C CA . ILE A 1 236 ? 16.163 -8.983 -1.996 1.00 87.81 236 ILE A CA 1
ATOM 1803 C C . ILE A 1 236 ? 15.929 -10.220 -1.103 1.00 87.81 236 ILE A C 1
ATOM 1805 O O . ILE A 1 236 ? 15.300 -10.104 -0.057 1.00 87.81 236 ILE A O 1
ATOM 1809 N N . GLY A 1 237 ? 16.429 -11.400 -1.488 1.00 88.88 237 GLY A N 1
ATOM 1810 C CA . GLY A 1 237 ? 16.451 -12.597 -0.636 1.00 88.88 237 GLY A CA 1
ATOM 1811 C C . GLY A 1 237 ? 15.139 -13.387 -0.575 1.00 88.88 237 GLY A C 1
ATOM 1812 O O . GLY A 1 237 ? 15.056 -14.377 0.142 1.00 88.88 237 GLY A O 1
ATOM 1813 N N . PHE A 1 238 ? 14.119 -12.988 -1.336 1.00 91.31 238 PHE A N 1
ATOM 1814 C CA . PHE A 1 238 ? 12.874 -13.737 -1.518 1.00 91.31 238 PHE A CA 1
ATOM 1815 C C . PHE A 1 238 ? 12.295 -13.471 -2.910 1.00 91.31 238 PHE A C 1
ATOM 1817 O O . PHE A 1 238 ? 12.711 -12.536 -3.603 1.00 91.31 238 PHE A O 1
ATOM 1824 N N . ARG A 1 239 ? 11.321 -14.281 -3.336 1.00 91.62 239 ARG A N 1
ATOM 1825 C CA . ARG A 1 239 ? 10.593 -14.040 -4.585 1.00 91.62 239 ARG A CA 1
ATOM 1826 C C . ARG A 1 239 ? 9.156 -13.641 -4.312 1.00 91.62 239 ARG A C 1
ATOM 1828 O O . ARG A 1 239 ? 8.517 -14.145 -3.393 1.00 91.62 239 ARG A O 1
ATOM 1835 N N . TYR A 1 240 ? 8.602 -12.793 -5.168 1.00 94.06 240 TYR A N 1
ATOM 1836 C CA . TYR A 1 240 ? 7.210 -12.357 -5.062 1.00 94.06 240 TYR A CA 1
ATOM 1837 C C . TYR A 1 240 ? 6.236 -13.539 -5.230 1.00 94.06 240 TYR A C 1
ATOM 1839 O O . TYR A 1 240 ? 5.152 -13.539 -4.654 1.00 94.06 240 TYR A O 1
ATOM 1847 N N . VAL A 1 241 ? 6.639 -14.597 -5.942 1.00 92.19 241 VAL A N 1
ATOM 1848 C CA . VAL A 1 241 ? 5.856 -15.839 -6.096 1.00 92.19 241 VAL A CA 1
ATOM 1849 C C . VAL A 1 241 ? 5.762 -16.681 -4.819 1.00 92.19 241 VAL A C 1
ATOM 1851 O O . VAL A 1 241 ? 4.900 -17.559 -4.732 1.00 92.19 241 VAL A O 1
ATOM 1854 N N . ASP A 1 242 ? 6.630 -16.423 -3.836 1.00 91.38 242 ASP A N 1
ATOM 1855 C CA . ASP A 1 242 ? 6.644 -17.121 -2.546 1.00 91.38 242 ASP A CA 1
ATOM 1856 C C . ASP A 1 242 ? 5.638 -16.496 -1.552 1.00 91.38 242 ASP A C 1
ATOM 1858 O O . ASP A 1 242 ? 5.403 -17.023 -0.463 1.00 91.38 242 ASP A O 1
ATOM 1862 N N . ILE A 1 243 ? 4.989 -15.388 -1.933 1.00 93.88 243 ILE A N 1
ATOM 1863 C CA . ILE A 1 243 ? 3.991 -14.698 -1.117 1.00 93.88 243 ILE A CA 1
ATOM 1864 C C . ILE A 1 243 ? 2.674 -15.479 -1.108 1.00 93.88 243 ILE A C 1
ATOM 1866 O O . ILE A 1 243 ? 1.959 -15.574 -2.105 1.00 93.88 243 ILE A O 1
ATOM 1870 N N . ASN A 1 244 ? 2.326 -15.999 0.069 1.00 92.56 244 ASN A N 1
ATOM 1871 C CA . ASN A 1 244 ? 1.089 -16.756 0.286 1.00 92.56 244 ASN A CA 1
ATOM 1872 C C . ASN A 1 244 ? -0.113 -15.878 0.667 1.00 92.56 244 ASN A C 1
ATOM 1874 O O . ASN A 1 244 ? -1.260 -16.322 0.569 1.00 92.56 244 ASN A O 1
ATOM 1878 N N . ARG A 1 245 ? 0.125 -14.648 1.138 1.00 95.25 245 ARG A N 1
ATOM 1879 C CA . ARG A 1 245 ? -0.944 -13.687 1.434 1.00 95.25 245 ARG A CA 1
ATOM 1880 C C . ARG A 1 245 ? -1.548 -13.207 0.113 1.00 95.25 245 ARG A C 1
ATOM 1882 O O . ARG A 1 245 ? -0.820 -12.983 -0.844 1.00 95.25 245 ARG A O 1
ATOM 1889 N N . ALA A 1 246 ? -2.871 -13.073 0.052 1.00 97.44 246 ALA A N 1
ATOM 1890 C CA . ALA A 1 246 ? -3.524 -12.549 -1.142 1.00 97.44 246 ALA A CA 1
ATOM 1891 C C . ALA A 1 246 ? -3.137 -11.078 -1.370 1.00 97.44 246 ALA A C 1
ATOM 1893 O O . ALA A 1 246 ? -3.062 -10.304 -0.413 1.00 97.44 246 ALA A O 1
ATOM 1894 N N . VAL A 1 247 ? -2.882 -10.718 -2.626 1.00 98.25 247 VAL A N 1
ATOM 1895 C CA . VAL A 1 247 ? -2.358 -9.413 -3.041 1.00 98.25 247 VAL A CA 1
ATOM 1896 C C . VAL A 1 247 ? -3.273 -8.804 -4.095 1.00 98.25 247 VAL A C 1
ATOM 1898 O O . VAL A 1 247 ? -3.658 -9.486 -5.040 1.00 98.25 247 VAL A O 1
ATOM 1901 N N . VAL A 1 248 ? -3.581 -7.517 -3.965 1.00 98.50 248 VAL A N 1
ATOM 1902 C CA . VAL A 1 248 ? -4.204 -6.722 -5.027 1.00 98.50 248 VAL A CA 1
ATOM 1903 C C . VAL A 1 248 ? -3.161 -5.748 -5.549 1.00 98.50 248 VAL A C 1
ATOM 1905 O O . VAL A 1 248 ? -2.646 -4.929 -4.791 1.00 98.50 248 VAL A O 1
ATOM 1908 N N . ILE A 1 249 ? -2.828 -5.839 -6.832 1.00 98.50 249 ILE A N 1
ATOM 1909 C CA . ILE A 1 249 ? -1.954 -4.881 -7.500 1.00 98.50 249 ILE A CA 1
ATOM 1910 C C . ILE A 1 249 ? -2.824 -3.860 -8.223 1.00 98.50 249 ILE A C 1
ATOM 1912 O O . ILE A 1 249 ? -3.621 -4.220 -9.081 1.00 98.50 249 ILE A O 1
ATOM 1916 N N . HIS A 1 250 ? -2.631 -2.586 -7.916 1.00 98.50 250 HIS A N 1
ATOM 1917 C CA . HIS A 1 250 ? -3.210 -1.458 -8.630 1.00 98.50 250 HIS A CA 1
ATOM 1918 C C . HIS A 1 250 ? -2.100 -0.793 -9.442 1.00 98.50 250 HIS A C 1
ATOM 1920 O O . HIS A 1 250 ? -1.070 -0.425 -8.875 1.00 98.50 250 HIS A O 1
ATOM 1926 N N . HIS A 1 251 ? -2.282 -0.633 -10.751 1.00 98.38 251 HIS A N 1
ATOM 1927 C CA . HIS A 1 251 ? -1.238 -0.091 -11.627 1.00 98.38 251 HIS A CA 1
ATOM 1928 C C . HIS A 1 251 ? -1.799 0.856 -12.677 1.00 98.38 251 HIS A C 1
ATOM 1930 O O . HIS A 1 251 ? -2.789 0.525 -13.316 1.00 98.38 251 HIS A O 1
ATOM 1936 N N . GLY A 1 252 ? -1.167 2.008 -12.888 1.00 97.50 252 GLY A N 1
ATOM 1937 C CA . GLY A 1 252 ? -1.607 2.982 -13.887 1.00 97.50 252 GLY A CA 1
ATOM 1938 C C . GLY A 1 252 ? -1.131 2.654 -15.307 1.00 97.50 252 GLY A C 1
ATOM 1939 O O . GLY A 1 252 ? 0.015 2.244 -15.493 1.00 97.50 252 GLY A O 1
ATOM 1940 N N . THR A 1 253 ? -1.969 2.858 -16.331 1.00 96.88 253 THR A N 1
ATOM 1941 C CA . THR A 1 253 ? -1.561 2.648 -17.740 1.00 96.88 253 THR A CA 1
ATOM 1942 C C . THR A 1 253 ? -0.499 3.635 -18.215 1.00 96.88 253 THR A C 1
ATOM 1944 O O . THR A 1 253 ? 0.259 3.322 -19.131 1.00 96.88 253 THR A O 1
ATOM 1947 N N . ARG A 1 254 ? -0.396 4.805 -17.574 1.00 95.19 254 ARG A N 1
ATOM 1948 C CA . ARG A 1 254 ? 0.580 5.859 -17.891 1.00 95.19 254 ARG A CA 1
ATOM 1949 C C . ARG A 1 254 ? 1.774 5.871 -16.934 1.00 95.19 254 ARG A C 1
ATOM 1951 O O . ARG A 1 254 ? 2.451 6.891 -16.799 1.00 95.19 254 ARG A O 1
ATOM 1958 N N . ASP A 1 255 ? 2.031 4.771 -16.230 1.00 91.94 255 ASP A N 1
ATOM 1959 C CA . ASP A 1 255 ? 3.210 4.650 -15.377 1.00 91.94 255 ASP A CA 1
ATOM 1960 C C . ASP A 1 255 ? 4.496 4.577 -16.220 1.00 91.94 255 ASP A C 1
ATOM 1962 O O . ASP A 1 255 ? 4.746 3.616 -16.944 1.00 91.94 255 ASP A O 1
ATOM 1966 N N . THR A 1 256 ? 5.330 5.612 -16.108 1.00 88.69 256 THR A N 1
ATOM 1967 C CA . THR A 1 256 ? 6.617 5.720 -16.810 1.00 88.69 256 THR A CA 1
ATOM 1968 C C . THR A 1 256 ? 7.800 5.157 -16.019 1.00 88.69 256 THR A C 1
ATOM 1970 O O . THR A 1 256 ? 8.909 5.071 -16.549 1.00 88.69 256 THR A O 1
ATOM 1973 N N . ARG A 1 257 ? 7.603 4.789 -14.745 1.00 86.38 257 ARG A N 1
ATOM 1974 C CA . ARG A 1 257 ? 8.646 4.222 -13.876 1.00 86.38 257 ARG A CA 1
ATOM 1975 C C . ARG A 1 257 ? 8.665 2.701 -13.946 1.00 86.38 257 ARG A C 1
ATOM 1977 O O . ARG A 1 257 ? 9.747 2.122 -14.017 1.00 86.38 257 ARG A O 1
ATOM 1984 N N . VAL A 1 258 ? 7.490 2.075 -13.935 1.00 88.62 258 VAL A N 1
ATOM 1985 C CA . VAL A 1 258 ? 7.331 0.620 -14.037 1.00 88.62 258 VAL A CA 1
ATOM 1986 C C . VAL A 1 258 ? 6.372 0.308 -15.193 1.00 88.62 258 VAL A C 1
ATOM 1988 O O . VAL A 1 258 ? 5.181 0.607 -15.086 1.00 88.62 258 VAL A O 1
ATOM 1991 N N . PRO A 1 259 ? 6.861 -0.290 -16.298 1.00 91.31 259 PRO A N 1
ATOM 1992 C CA . PRO A 1 259 ? 6.030 -0.632 -17.447 1.00 91.31 259 PRO A CA 1
ATOM 1993 C C . PRO A 1 259 ? 4.858 -1.536 -17.068 1.00 91.31 259 PRO A C 1
ATOM 1995 O O . PRO A 1 259 ? 5.032 -2.523 -16.348 1.00 91.31 259 PRO A O 1
ATOM 1998 N N . VAL A 1 260 ? 3.675 -1.231 -17.605 1.00 91.88 260 VAL A N 1
ATOM 1999 C CA . VAL A 1 260 ? 2.443 -1.992 -17.342 1.00 91.88 260 VAL A CA 1
ATOM 2000 C C . VAL A 1 260 ? 2.598 -3.480 -17.665 1.00 91.88 260 VAL A C 1
ATOM 2002 O O . VAL A 1 260 ? 2.096 -4.318 -16.921 1.00 91.88 260 VAL A O 1
ATOM 2005 N N . ASP A 1 261 ? 3.348 -3.827 -18.712 1.00 91.56 261 ASP A N 1
ATOM 2006 C CA . ASP A 1 261 ? 3.551 -5.217 -19.133 1.00 91.56 261 ASP A CA 1
ATOM 2007 C C . ASP A 1 261 ? 4.337 -6.035 -18.105 1.00 91.56 261 ASP A C 1
ATOM 2009 O O . ASP A 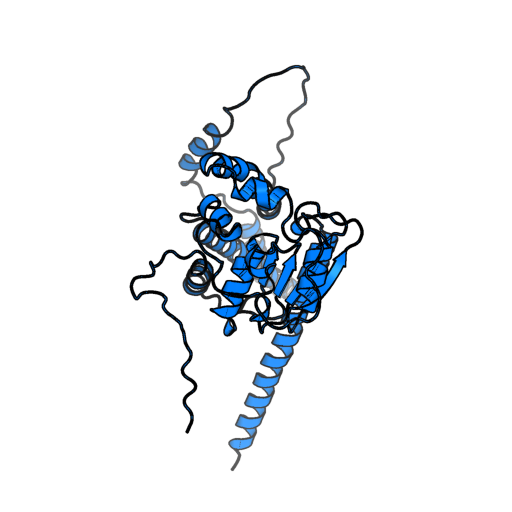1 261 ? 4.013 -7.198 -17.860 1.00 91.56 261 ASP A O 1
ATOM 2013 N N . ASN A 1 262 ? 5.301 -5.413 -17.420 1.00 91.50 262 ASN A N 1
ATOM 2014 C CA . ASN A 1 262 ? 6.042 -6.062 -16.338 1.00 91.50 262 ASN A CA 1
ATOM 2015 C C . ASN A 1 262 ? 5.112 -6.395 -15.166 1.00 91.50 262 ASN A C 1
ATOM 2017 O O . ASN A 1 262 ? 5.220 -7.458 -14.555 1.00 91.50 262 ASN A O 1
ATOM 2021 N N . VAL A 1 263 ? 4.163 -5.505 -14.877 1.00 93.94 263 VAL A N 1
ATOM 2022 C CA . VAL A 1 263 ? 3.179 -5.708 -13.811 1.00 93.94 263 VAL A CA 1
ATOM 2023 C C . VAL A 1 263 ? 2.111 -6.724 -14.217 1.00 93.94 263 VAL A C 1
ATOM 2025 O O . VAL A 1 263 ? 1.711 -7.546 -13.394 1.00 93.94 263 VAL A O 1
ATOM 2028 N N . ARG A 1 264 ? 1.700 -6.745 -15.494 1.00 94.69 264 ARG A N 1
ATOM 2029 C CA . ARG A 1 264 ? 0.839 -7.800 -16.058 1.00 94.69 264 ARG A CA 1
ATOM 2030 C C . ARG A 1 264 ? 1.475 -9.172 -15.918 1.00 94.69 264 ARG A C 1
ATOM 2032 O O . ARG A 1 264 ? 0.804 -10.102 -15.478 1.00 94.69 264 ARG A O 1
ATOM 2039 N N . TRP A 1 265 ? 2.757 -9.285 -16.248 1.00 92.12 265 TRP A N 1
ATOM 2040 C CA . TRP A 1 265 ? 3.510 -10.516 -16.047 1.00 92.12 265 TRP A CA 1
ATOM 2041 C C . TRP A 1 265 ? 3.561 -10.900 -14.565 1.00 92.12 265 TRP A C 1
ATOM 2043 O O . TRP A 1 265 ? 3.200 -12.020 -14.213 1.00 92.12 265 TRP A O 1
ATOM 2053 N N . LEU A 1 266 ? 3.904 -9.961 -13.677 1.00 92.75 266 LEU A N 1
ATOM 2054 C CA . LEU A 1 266 ? 3.967 -10.230 -12.240 1.00 92.75 266 LEU A CA 1
ATOM 2055 C C . LEU A 1 266 ? 2.626 -10.739 -11.683 1.00 92.75 266 LEU A C 1
ATOM 2057 O O . LEU A 1 266 ? 2.603 -11.720 -10.939 1.00 92.75 266 LEU A O 1
ATOM 2061 N N . GLY A 1 267 ? 1.518 -10.101 -12.070 1.00 93.75 267 GLY A N 1
ATOM 2062 C CA . GLY A 1 267 ? 0.175 -10.480 -11.636 1.00 93.75 267 GLY A CA 1
ATOM 2063 C C . GLY A 1 267 ? -0.220 -11.901 -12.047 1.00 93.75 267 GLY A C 1
ATOM 2064 O O . GLY A 1 267 ? -0.895 -12.580 -11.280 1.00 93.75 267 GLY A O 1
ATOM 2065 N N . LYS A 1 268 ? 0.242 -12.383 -13.211 1.00 92.25 268 LYS A N 1
ATOM 2066 C CA . LYS A 1 268 ? 0.040 -13.777 -13.648 1.00 92.25 268 LYS A CA 1
ATOM 2067 C C . LYS A 1 268 ? 0.899 -14.774 -12.867 1.00 92.25 268 LYS A C 1
ATOM 2069 O O . LYS A 1 268 ? 0.482 -15.909 -12.652 1.00 92.25 268 LYS A O 1
ATOM 2074 N N . THR A 1 269 ? 2.109 -14.373 -12.484 1.00 89.81 269 THR A N 1
ATOM 2075 C CA . THR A 1 269 ? 3.091 -15.266 -11.851 1.00 89.81 269 THR A CA 1
ATOM 2076 C C . THR A 1 269 ? 2.835 -15.430 -10.347 1.00 89.81 269 THR A C 1
ATOM 2078 O O . THR A 1 269 ? 3.094 -16.489 -9.774 1.00 89.81 269 THR A O 1
ATOM 2081 N N . MET A 1 270 ? 2.309 -14.404 -9.672 1.00 93.56 270 MET A N 1
ATOM 2082 C CA . MET A 1 270 ? 1.987 -14.475 -8.244 1.00 93.56 270 MET A CA 1
ATOM 2083 C C . MET A 1 270 ? 0.763 -15.366 -7.971 1.00 93.56 270 MET A C 1
ATOM 2085 O O . MET A 1 270 ? -0.294 -15.208 -8.570 1.00 93.56 270 MET A O 1
ATOM 2089 N N . ARG A 1 271 ? 0.873 -16.265 -6.983 1.00 89.56 271 ARG A N 1
ATOM 2090 C CA . ARG A 1 271 ? -0.125 -17.323 -6.712 1.00 89.56 271 ARG A CA 1
ATOM 2091 C C . ARG A 1 271 ? -1.532 -16.819 -6.380 1.00 89.56 271 ARG A C 1
ATOM 2093 O O . ARG A 1 271 ? -2.514 -17.465 -6.727 1.00 89.56 271 ARG A O 1
ATOM 2100 N N . ARG A 1 272 ? -1.637 -15.729 -5.614 1.00 94.62 272 ARG A N 1
ATOM 2101 C CA . ARG A 1 272 ? -2.906 -15.181 -5.098 1.00 94.62 272 ARG A CA 1
ATOM 2102 C C . ARG A 1 272 ? -2.988 -13.688 -5.376 1.00 94.62 272 ARG A C 1
ATOM 2104 O O . ARG A 1 272 ? -3.112 -12.896 -4.444 1.00 94.62 272 ARG A O 1
ATOM 2111 N N . CYS A 1 273 ? -2.852 -13.321 -6.644 1.00 97.38 273 CYS A N 1
ATOM 2112 C CA . CYS A 1 273 ? -2.801 -11.932 -7.066 1.00 97.38 273 CYS A CA 1
ATOM 2113 C C . CYS A 1 273 ? -4.004 -11.545 -7.927 1.00 97.38 273 CYS A C 1
ATOM 2115 O O . CYS A 1 273 ? -4.348 -12.232 -8.884 1.00 97.38 273 CYS A O 1
ATOM 2117 N N . GLU A 1 274 ? -4.625 -10.424 -7.580 1.00 98.00 274 GLU A N 1
ATOM 2118 C CA . GLU A 1 274 ? -5.592 -9.719 -8.411 1.00 98.00 274 GLU A CA 1
ATOM 2119 C C . GLU A 1 274 ? -4.908 -8.479 -8.994 1.00 98.00 274 GLU A C 1
ATOM 2121 O O . GLU A 1 274 ? -4.464 -7.611 -8.245 1.00 98.00 274 GLU A O 1
ATOM 2126 N N . LEU A 1 275 ? -4.812 -8.383 -10.319 1.00 98.06 275 LEU A N 1
ATOM 2127 C CA . LEU A 1 275 ? -4.253 -7.210 -10.988 1.00 98.06 275 LEU A CA 1
ATOM 2128 C C . LEU A 1 275 ? -5.367 -6.296 -11.503 1.00 98.06 275 LEU A C 1
ATOM 2130 O O . LEU A 1 275 ? -6.180 -6.699 -12.332 1.00 98.06 275 LEU A O 1
ATOM 2134 N N . ARG A 1 276 ? -5.330 -5.033 -11.081 1.00 98.12 276 ARG A N 1
ATOM 2135 C CA . ARG A 1 276 ? -6.210 -3.952 -11.523 1.00 98.12 276 ARG A CA 1
ATOM 2136 C C . ARG A 1 276 ? -5.397 -2.883 -12.236 1.00 98.12 276 ARG A C 1
ATOM 2138 O O . ARG A 1 276 ? -4.657 -2.120 -11.615 1.00 98.12 276 ARG A O 1
ATOM 2145 N N . VAL A 1 277 ? -5.545 -2.834 -13.555 1.00 98.06 277 VAL A N 1
ATOM 2146 C CA . VAL A 1 277 ? -4.930 -1.795 -14.381 1.00 98.06 277 VAL A CA 1
ATOM 2147 C C . VAL A 1 277 ? -5.893 -0.616 -14.495 1.00 98.06 277 VAL A C 1
ATOM 2149 O O . VAL A 1 277 ? -7.040 -0.784 -14.899 1.00 98.06 277 VAL A O 1
ATOM 2152 N N . LEU A 1 278 ? -5.424 0.560 -14.096 1.00 97.75 278 LEU A N 1
ATOM 2153 C CA . LEU A 1 278 ? -6.181 1.795 -13.973 1.00 97.75 278 LEU A CA 1
ATOM 2154 C C . LEU A 1 278 ? -5.880 2.694 -15.173 1.00 97.75 278 LEU A C 1
ATOM 2156 O O . LEU A 1 278 ? -4.748 3.152 -15.355 1.00 97.75 278 LEU A O 1
ATOM 2160 N N . GLU A 1 279 ? -6.895 2.928 -15.999 1.00 96.88 279 GLU A N 1
ATOM 2161 C CA . GLU A 1 279 ? -6.752 3.716 -17.220 1.00 96.88 279 GLU A CA 1
ATOM 2162 C C . GLU A 1 279 ? -6.450 5.184 -16.908 1.00 96.88 279 GLU A C 1
ATOM 2164 O O . GLU A 1 279 ? -7.064 5.792 -16.033 1.00 96.88 279 GLU A O 1
ATOM 2169 N N . GLY A 1 280 ? -5.480 5.763 -17.613 1.00 95.00 280 GLY A N 1
ATOM 2170 C CA . GLY A 1 280 ? -5.054 7.147 -17.423 1.00 95.00 280 GLY A CA 1
ATOM 2171 C C . GLY A 1 280 ? -4.280 7.418 -16.126 1.00 95.00 280 GLY A C 1
ATOM 2172 O O . GLY A 1 280 ? -3.704 8.495 -15.977 1.00 95.00 280 GLY A O 1
ATOM 2173 N N . GLU A 1 281 ? -4.184 6.484 -15.191 1.00 96.88 281 GLU A N 1
ATOM 2174 C CA . GLU A 1 281 ? -3.415 6.707 -13.968 1.00 96.88 281 GLU A CA 1
ATOM 2175 C C . GLU A 1 281 ? -1.904 6.581 -14.219 1.00 96.88 281 GLU A C 1
ATOM 2177 O O . GLU A 1 281 ? -1.451 5.840 -15.095 1.00 96.88 281 GLU A O 1
ATOM 2182 N N . GLY A 1 282 ? -1.112 7.346 -13.465 1.00 93.50 282 GLY A N 1
ATOM 2183 C CA . GLY A 1 282 ? 0.354 7.306 -13.514 1.00 93.50 282 GLY A CA 1
ATOM 2184 C C . GLY A 1 282 ? 0.953 6.497 -12.361 1.00 93.50 282 GLY A C 1
ATOM 2185 O O . GLY A 1 282 ? 0.259 5.781 -11.649 1.00 93.50 282 GLY A O 1
ATOM 2186 N N . HIS A 1 283 ? 2.254 6.666 -12.110 1.00 93.62 283 HIS A N 1
ATOM 2187 C CA . HIS A 1 283 ? 2.915 5.999 -10.980 1.00 93.62 283 HIS A CA 1
ATOM 2188 C C . HIS A 1 283 ? 2.419 6.494 -9.612 1.00 93.62 283 HIS A C 1
ATOM 2190 O O . HIS A 1 283 ? 2.466 5.763 -8.632 1.00 93.62 283 HIS A O 1
ATOM 2196 N N . GLY A 1 284 ? 2.000 7.7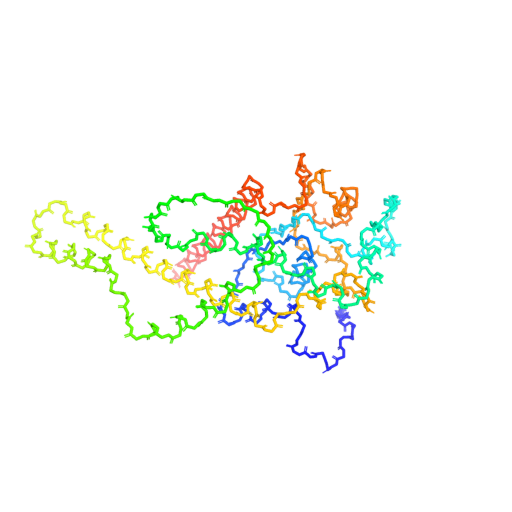59 -9.509 1.00 92.31 284 GLY A N 1
ATOM 2197 C CA . GLY A 1 284 ? 1.667 8.439 -8.250 1.00 92.31 284 GLY A CA 1
ATOM 2198 C C . GLY A 1 284 ? 0.303 8.071 -7.665 1.00 92.31 284 GLY A C 1
ATOM 2199 O O . GLY A 1 284 ? -0.426 8.963 -7.251 1.00 92.31 284 GLY A O 1
ATOM 2200 N N . LEU A 1 285 ? -0.050 6.784 -7.627 1.00 92.56 285 LEU A N 1
ATOM 2201 C CA . LEU A 1 285 ? -1.388 6.323 -7.237 1.00 92.56 285 LEU A CA 1
ATOM 2202 C C . LEU A 1 285 ? -1.794 6.719 -5.810 1.00 92.56 285 LEU A C 1
ATOM 2204 O O . LEU A 1 285 ? -2.975 6.925 -5.557 1.00 92.56 285 LEU A O 1
ATOM 2208 N N . MET A 1 286 ? -0.835 6.897 -4.892 1.00 90.56 286 MET A N 1
ATOM 2209 C CA . MET A 1 286 ? -1.126 7.407 -3.543 1.00 90.56 286 MET A CA 1
ATOM 2210 C C . MET A 1 286 ? -1.684 8.838 -3.529 1.00 90.56 286 MET A C 1
ATOM 2212 O O . MET A 1 286 ? -2.314 9.230 -2.553 1.00 90.56 286 MET A O 1
ATOM 2216 N N . ALA A 1 287 ? -1.461 9.622 -4.588 1.00 88.38 287 ALA A N 1
ATOM 2217 C CA . ALA A 1 287 ? -2.011 10.969 -4.722 1.00 88.38 287 ALA A CA 1
ATOM 2218 C C . ALA A 1 287 ? -3.397 10.985 -5.394 1.00 88.38 287 ALA A C 1
ATOM 2220 O O . ALA A 1 287 ? -4.065 12.019 -5.389 1.00 88.38 287 ALA A O 1
ATOM 2221 N N . SER A 1 288 ? -3.848 9.863 -5.970 1.00 92.94 288 SER A N 1
ATOM 2222 C CA . SER A 1 288 ? -5.176 9.762 -6.576 1.00 92.94 288 SER A CA 1
ATOM 2223 C C . SER A 1 288 ? -6.213 9.481 -5.489 1.00 92.94 288 SER A C 1
ATOM 2225 O O . SER A 1 288 ? -6.294 8.375 -4.951 1.00 92.94 288 SER A O 1
ATOM 2227 N N . ALA A 1 289 ? -7.017 10.495 -5.157 1.00 93.44 289 ALA A N 1
ATOM 2228 C CA . ALA A 1 289 ? -8.051 10.400 -4.125 1.00 93.44 289 ALA A CA 1
ATOM 2229 C C . ALA A 1 289 ? -9.068 9.284 -4.416 1.00 93.44 289 ALA A C 1
ATOM 2231 O O . ALA A 1 289 ? -9.501 8.595 -3.496 1.00 93.44 289 ALA A O 1
ATOM 2232 N N . LEU A 1 290 ? -9.405 9.068 -5.693 1.00 94.50 290 LEU A N 1
ATOM 2233 C CA . LEU A 1 290 ? -10.307 7.997 -6.113 1.00 94.50 290 LEU A CA 1
ATOM 2234 C C . LEU A 1 290 ? -9.699 6.616 -5.836 1.00 94.50 290 LEU A C 1
ATOM 2236 O O . LEU A 1 290 ? -10.351 5.755 -5.248 1.00 94.50 290 LEU A O 1
ATOM 2240 N N . VAL A 1 291 ? -8.438 6.413 -6.225 1.00 94.81 291 VAL A N 1
ATOM 2241 C CA . VAL A 1 291 ? -7.736 5.139 -6.011 1.00 94.81 291 VAL A CA 1
ATOM 2242 C C . VAL A 1 291 ? -7.579 4.860 -4.521 1.00 94.81 291 VAL A C 1
ATOM 2244 O O . VAL A 1 291 ? -7.917 3.770 -4.064 1.00 94.81 291 VAL A O 1
ATOM 2247 N N . MET A 1 292 ? -7.127 5.852 -3.754 1.00 96.06 292 MET A N 1
ATOM 2248 C CA . MET A 1 292 ? -6.960 5.721 -2.308 1.00 96.06 292 MET A CA 1
ATOM 2249 C C . MET A 1 292 ? -8.286 5.491 -1.586 1.00 96.06 292 MET A C 1
ATOM 2251 O O . MET A 1 292 ? -8.345 4.635 -0.708 1.00 96.06 292 MET A O 1
ATOM 2255 N N . GLY A 1 293 ? -9.355 6.187 -1.980 1.00 96.44 293 GLY A N 1
ATOM 2256 C CA . GLY A 1 293 ? -10.695 5.956 -1.444 1.00 96.44 293 GLY A CA 1
ATOM 2257 C C . GLY A 1 293 ? -11.137 4.506 -1.640 1.00 96.44 293 GLY A C 1
ATOM 2258 O O . GLY A 1 293 ? -11.543 3.856 -0.682 1.00 96.44 293 GLY A O 1
ATOM 2259 N N . ASN A 1 294 ? -10.972 3.962 -2.849 1.00 96.75 294 ASN A N 1
ATOM 2260 C CA . ASN A 1 294 ? -11.325 2.572 -3.152 1.00 96.75 294 ASN A CA 1
ATOM 2261 C C . ASN A 1 294 ? -10.511 1.560 -2.333 1.00 96.75 294 ASN A C 1
ATOM 2263 O O . ASN A 1 294 ? -11.081 0.628 -1.768 1.00 96.75 294 ASN A O 1
ATOM 2267 N N . VAL A 1 295 ? -9.193 1.758 -2.226 1.00 96.56 295 VAL A N 1
ATOM 2268 C CA . VAL A 1 295 ? -8.325 0.885 -1.418 1.00 96.56 295 VAL A CA 1
ATOM 2269 C C . VAL A 1 295 ? -8.738 0.912 0.053 1.00 96.56 295 VAL A C 1
ATOM 2271 O O . VAL A 1 295 ? -8.894 -0.143 0.661 1.00 96.56 295 VAL A O 1
ATOM 2274 N N . LEU A 1 296 ? -8.957 2.099 0.624 1.00 96.62 296 LEU A N 1
ATOM 2275 C CA . LEU A 1 296 ? -9.345 2.237 2.028 1.00 96.62 296 LEU A CA 1
ATOM 2276 C C . LEU A 1 296 ? -10.739 1.660 2.308 1.00 96.62 296 LEU A C 1
ATOM 2278 O O . LEU A 1 296 ? -10.932 1.055 3.359 1.00 96.62 296 LEU A O 1
ATOM 2282 N N . MET A 1 297 ? -11.685 1.776 1.369 1.00 97.50 297 MET A N 1
ATOM 2283 C CA . MET A 1 297 ? -12.999 1.127 1.476 1.00 97.50 297 MET A CA 1
ATOM 2284 C C . MET A 1 297 ? -12.892 -0.404 1.465 1.00 97.50 297 MET A C 1
ATOM 2286 O O . MET A 1 297 ? -13.571 -1.072 2.241 1.00 97.50 297 MET A O 1
ATOM 2290 N N . GLU A 1 298 ? -12.025 -0.978 0.626 1.00 96.38 298 GLU A N 1
ATOM 2291 C CA . GLU A 1 298 ? -11.786 -2.428 0.624 1.00 96.38 298 GLU A CA 1
ATOM 2292 C C . GLU A 1 298 ? -11.140 -2.902 1.921 1.00 96.38 298 GLU A C 1
ATOM 2294 O O . GLU A 1 298 ? -11.583 -3.896 2.495 1.00 96.38 298 GLU A O 1
ATOM 2299 N N . VAL A 1 299 ? -10.149 -2.161 2.418 1.00 96.56 299 VAL A N 1
ATOM 2300 C CA . VAL A 1 299 ? -9.542 -2.430 3.723 1.00 96.56 299 VAL A CA 1
ATOM 2301 C C . VAL A 1 299 ? -10.606 -2.385 4.820 1.00 96.56 299 VAL A C 1
ATOM 2303 O O . VAL A 1 299 ? -10.703 -3.331 5.599 1.00 96.56 299 VAL A O 1
ATOM 2306 N N . ALA A 1 300 ? -11.439 -1.341 4.865 1.00 95.94 300 ALA A N 1
ATOM 2307 C CA . ALA A 1 300 ? -12.510 -1.212 5.853 1.00 95.94 300 ALA A CA 1
ATOM 2308 C C . ALA A 1 300 ? -13.470 -2.412 5.818 1.00 95.94 300 ALA A C 1
ATOM 2310 O O . ALA A 1 300 ? -13.719 -3.032 6.852 1.00 95.94 300 ALA A O 1
ATOM 2311 N N . LYS A 1 301 ? -13.909 -2.822 4.623 1.00 96.12 301 LYS A N 1
ATOM 2312 C CA . LYS A 1 301 ? -14.761 -4.003 4.447 1.00 96.12 301 LYS A CA 1
ATOM 2313 C C . LYS A 1 301 ? -14.100 -5.287 4.964 1.00 96.12 301 LYS A C 1
ATOM 2315 O O . LYS A 1 301 ? -14.731 -6.087 5.648 1.00 96.12 301 LYS A O 1
ATOM 2320 N N . GLU A 1 302 ? -12.809 -5.485 4.701 1.00 95.06 302 GLU A N 1
ATOM 2321 C CA . GLU A 1 302 ? -12.072 -6.659 5.192 1.00 95.06 302 GLU A CA 1
ATOM 2322 C C . GLU A 1 302 ? -11.955 -6.703 6.727 1.00 95.06 302 GLU A C 1
ATOM 2324 O O . GLU A 1 302 ? -11.816 -7.794 7.308 1.00 95.06 302 GLU A O 1
ATOM 2329 N N . TRP A 1 303 ? -12.004 -5.541 7.385 1.00 94.56 303 TRP A N 1
ATOM 2330 C CA . TRP A 1 303 ? -12.086 -5.410 8.841 1.00 94.56 303 TRP A CA 1
ATOM 2331 C C . TRP A 1 303 ? -13.490 -5.665 9.380 1.00 94.56 303 TRP A C 1
ATOM 2333 O O . TRP A 1 303 ? -13.615 -6.348 10.399 1.00 94.56 303 TRP A O 1
ATOM 2343 N N . GLU A 1 304 ? -14.531 -5.181 8.706 1.00 94.00 304 GLU A N 1
ATOM 2344 C CA . GLU A 1 304 ? -15.925 -5.486 9.048 1.00 94.00 304 GLU A CA 1
ATOM 2345 C C . GLU A 1 304 ? -16.161 -7.000 9.008 1.00 94.00 304 GLU A C 1
ATOM 2347 O O . GLU A 1 304 ? -16.490 -7.597 10.035 1.00 94.00 304 GLU A O 1
ATOM 2352 N N . ASP A 1 305 ? -15.831 -7.643 7.882 1.00 92.31 305 ASP A N 1
ATOM 2353 C CA . ASP A 1 305 ? -15.964 -9.093 7.686 1.00 92.31 305 ASP A CA 1
ATOM 2354 C C . ASP A 1 305 ? -15.218 -9.888 8.771 1.00 92.31 305 ASP A C 1
ATOM 2356 O O . ASP A 1 305 ? -15.679 -10.918 9.272 1.00 92.31 305 ASP A O 1
ATOM 2360 N N . TRP A 1 306 ? -14.033 -9.413 9.162 1.00 89.25 306 TRP A N 1
ATOM 2361 C CA . TRP A 1 306 ? -13.255 -10.037 10.230 1.00 89.25 306 TRP A CA 1
ATOM 2362 C C . TRP A 1 306 ? -13.940 -9.942 11.581 1.00 89.25 306 TRP A C 1
ATOM 2364 O O . TRP A 1 306 ? -14.000 -10.923 12.327 1.00 89.25 306 TRP A O 1
ATOM 2374 N N . THR A 1 307 ? -14.415 -8.743 11.896 1.00 88.69 307 THR A N 1
ATOM 2375 C CA . THR A 1 307 ? -15.012 -8.415 13.181 1.00 88.69 307 THR A CA 1
ATOM 2376 C C . THR A 1 307 ? -16.279 -9.235 13.371 1.00 88.69 307 THR A C 1
ATOM 2378 O O . THR A 1 307 ? -16.430 -9.855 14.423 1.00 88.69 307 THR A O 1
ATOM 2381 N N . THR A 1 308 ? -17.104 -9.371 12.328 1.00 89.69 308 THR A N 1
ATOM 2382 C CA . THR A 1 308 ? -18.282 -10.248 12.322 1.00 89.69 308 THR A CA 1
ATOM 2383 C C . THR A 1 308 ? -17.915 -11.700 12.632 1.00 89.69 308 THR A C 1
ATOM 2385 O O . THR A 1 308 ? -18.531 -12.324 13.496 1.00 89.69 308 THR A O 1
ATOM 2388 N N . VAL A 1 309 ? -16.875 -12.249 11.996 1.00 86.25 309 VAL A N 1
ATOM 2389 C CA . VAL A 1 309 ? -16.451 -13.643 12.225 1.00 86.25 309 VAL A CA 1
ATOM 2390 C C . VAL A 1 309 ? -15.8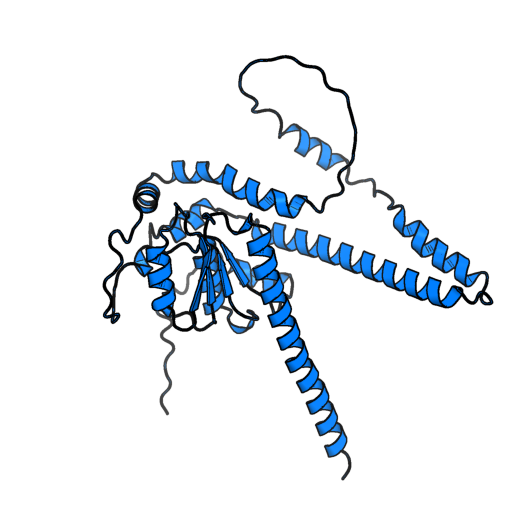99 -13.850 13.639 1.00 86.25 309 VAL A C 1
ATOM 2392 O O . VAL A 1 309 ? -16.194 -14.861 14.282 1.00 86.25 309 VAL A O 1
ATOM 2395 N N . VAL A 1 310 ? -15.093 -12.914 14.145 1.00 83.69 310 VAL A N 1
ATOM 2396 C CA . VAL A 1 310 ? -14.480 -13.020 15.478 1.00 83.69 310 VAL A CA 1
ATOM 2397 C C . VAL A 1 310 ? -15.514 -12.827 16.587 1.00 83.69 310 VAL A C 1
ATOM 2399 O O . VAL A 1 310 ? -15.519 -13.599 17.549 1.00 83.69 310 VAL A O 1
ATOM 2402 N N . GLN A 1 311 ? -16.407 -11.845 16.457 1.00 76.56 311 GLN A N 1
ATOM 2403 C CA . GLN A 1 311 ? -17.485 -11.607 17.420 1.00 76.56 311 GLN A CA 1
ATOM 2404 C C . GLN A 1 311 ? -18.515 -12.743 17.395 1.00 76.56 311 GLN A C 1
ATOM 2406 O O . GLN A 1 311 ? -18.841 -13.276 18.457 1.00 76.56 311 GLN A O 1
ATOM 2411 N N . GLY A 1 312 ? -18.913 -13.220 16.210 1.00 70.69 312 GLY A N 1
ATOM 2412 C CA . GLY A 1 312 ? -19.811 -14.370 16.063 1.00 70.69 312 GLY A CA 1
ATOM 2413 C C . GLY A 1 312 ? -19.242 -15.661 16.669 1.00 70.69 312 GLY A C 1
ATOM 2414 O O . GLY A 1 312 ? -19.956 -16.405 17.343 1.00 70.69 312 GLY A O 1
ATOM 2415 N N . ARG A 1 313 ? -17.926 -15.903 16.545 1.00 61.94 313 ARG A N 1
ATOM 2416 C CA . ARG A 1 313 ? -17.246 -17.002 17.263 1.00 61.94 313 ARG A CA 1
ATOM 2417 C C . ARG A 1 313 ? -17.284 -16.831 18.781 1.00 61.94 313 ARG A C 1
ATOM 2419 O O . ARG A 1 313 ? -17.411 -17.821 19.500 1.00 61.94 313 ARG A O 1
ATOM 2426 N N . ARG A 1 314 ? -17.153 -15.599 19.279 1.00 61.19 314 ARG A N 1
ATOM 2427 C CA . ARG A 1 314 ? -17.156 -15.304 20.719 1.00 61.19 314 ARG A CA 1
ATOM 2428 C C . ARG A 1 314 ? -18.539 -15.522 21.336 1.00 61.19 314 ARG A C 1
ATOM 2430 O O . ARG A 1 314 ? -18.624 -16.045 22.444 1.00 61.19 314 ARG A O 1
ATOM 2437 N N . GLU A 1 315 ? -19.603 -15.181 20.618 1.00 60.16 315 GLU A N 1
ATOM 2438 C CA . GLU A 1 315 ? -20.986 -15.433 21.042 1.00 60.16 315 GLU A CA 1
ATOM 2439 C C . GLU A 1 315 ? -21.369 -16.914 20.965 1.00 60.16 315 GLU A C 1
ATOM 2441 O O . GLU A 1 315 ? -21.946 -17.443 21.918 1.00 60.16 315 GLU A O 1
ATOM 2446 N N . GLY A 1 316 ? -20.979 -17.615 19.894 1.00 59.56 316 GLY A N 1
ATOM 2447 C CA . GLY A 1 316 ? -21.188 -19.062 19.770 1.00 59.56 316 GLY A CA 1
ATOM 2448 C C . GLY A 1 316 ? -20.456 -19.865 20.851 1.00 59.56 316 GLY A C 1
ATOM 2449 O O . GLY A 1 316 ? -21.037 -20.769 21.449 1.00 59.56 316 GLY A O 1
ATOM 2450 N N . SER A 1 317 ? -19.213 -19.486 21.169 1.00 57.47 317 SER A N 1
ATOM 2451 C CA . SER A 1 317 ? -18.430 -20.116 22.240 1.00 57.47 317 SER A CA 1
ATOM 2452 C C . SER A 1 317 ? -19.037 -19.853 23.627 1.00 57.47 317 SER A C 1
ATOM 2454 O O . SER A 1 317 ? -19.220 -20.788 24.400 1.00 57.47 317 SER A O 1
ATOM 2456 N N . ARG A 1 318 ? -19.478 -18.615 23.914 1.00 57.44 318 ARG A N 1
ATOM 2457 C CA . ARG A 1 318 ? -20.195 -18.290 25.165 1.00 57.44 318 ARG A CA 1
ATOM 2458 C C . ARG A 1 318 ? -21.502 -19.071 25.322 1.00 57.44 318 ARG A C 1
ATOM 2460 O O . ARG A 1 318 ? -21.793 -19.524 26.424 1.00 57.44 318 ARG A O 1
ATOM 2467 N N . ARG A 1 319 ? -22.284 -19.253 24.249 1.00 56.31 319 ARG A N 1
ATOM 2468 C CA . ARG A 1 319 ? -23.517 -20.062 24.296 1.00 56.31 319 ARG A CA 1
ATOM 2469 C C . ARG A 1 319 ? -23.233 -21.538 24.580 1.00 56.31 319 ARG A C 1
ATOM 2471 O O . ARG A 1 319 ? -23.932 -22.117 25.403 1.00 56.31 319 ARG A O 1
ATOM 2478 N N . ALA A 1 320 ? -22.194 -22.113 23.972 1.00 57.03 320 ALA A N 1
ATOM 2479 C CA . ALA A 1 320 ? -21.817 -23.511 24.190 1.00 57.03 320 ALA A CA 1
ATOM 2480 C C . ALA A 1 320 ? -21.359 -23.790 25.636 1.00 57.03 320 ALA A C 1
ATOM 2482 O O . ALA A 1 320 ? -21.703 -24.828 26.202 1.00 57.03 320 ALA A O 1
ATOM 2483 N N . THR A 1 321 ? -20.638 -22.854 26.267 1.00 55.31 321 THR A N 1
ATOM 2484 C CA . THR A 1 321 ? -20.200 -22.995 27.668 1.00 55.31 321 THR A CA 1
ATOM 2485 C C . THR A 1 321 ? -21.365 -22.904 28.661 1.00 55.31 321 THR A C 1
ATOM 2487 O O . THR A 1 321 ? -21.366 -23.606 29.666 1.00 55.31 321 THR A O 1
ATOM 2490 N N . VAL A 1 322 ? -22.392 -22.094 28.377 1.00 55.62 322 VAL A N 1
ATOM 2491 C CA . VAL A 1 322 ? -23.575 -21.963 29.253 1.00 55.62 322 VAL A CA 1
ATOM 2492 C C . VAL A 1 322 ? -24.464 -23.214 29.214 1.00 55.62 322 VAL A C 1
ATOM 2494 O O . VAL A 1 322 ? -25.071 -23.564 30.223 1.00 55.62 322 VAL A O 1
ATOM 2497 N N . THR A 1 323 ? -24.521 -23.929 28.088 1.00 54.88 323 THR A N 1
ATOM 2498 C CA . THR A 1 323 ? -25.273 -25.192 27.978 1.00 54.88 323 THR A CA 1
ATOM 2499 C C . THR A 1 323 ? -24.569 -26.396 28.604 1.00 54.88 323 THR A C 1
ATOM 2501 O O . THR A 1 323 ? -25.245 -27.350 28.970 1.00 54.88 323 THR A O 1
ATOM 2504 N N . ALA A 1 324 ? -23.242 -26.360 28.770 1.00 53.19 324 ALA A N 1
ATOM 2505 C CA . ALA A 1 324 ? -22.474 -27.475 29.332 1.00 53.19 324 ALA A CA 1
ATOM 2506 C C . ALA A 1 324 ? -22.534 -27.573 30.873 1.00 53.19 324 ALA A C 1
ATOM 2508 O O . ALA A 1 324 ? -22.251 -28.631 31.417 1.00 53.19 324 ALA A O 1
ATOM 2509 N N . ASN A 1 325 ? -22.954 -26.513 31.575 1.00 50.84 325 ASN A N 1
ATOM 2510 C CA . ASN A 1 325 ? -23.054 -26.472 33.045 1.00 50.84 325 ASN A CA 1
ATOM 2511 C C . ASN A 1 325 ? -24.459 -26.822 33.588 1.00 50.84 325 ASN A C 1
ATOM 2513 O O . ASN A 1 325 ? -24.829 -26.378 34.673 1.00 50.84 325 ASN A O 1
ATOM 2517 N N . LYS A 1 326 ? -25.275 -27.568 32.831 1.00 46.81 326 LYS A N 1
ATOM 2518 C CA . LYS A 1 326 ? -26.646 -27.953 33.230 1.00 46.81 326 LYS A CA 1
ATOM 2519 C C . LYS A 1 326 ? -26.850 -29.452 33.498 1.00 46.81 326 LYS A C 1
ATOM 2521 O O . LYS A 1 326 ? -27.994 -29.905 33.486 1.00 46.81 326 LYS A O 1
ATOM 2526 N N . HIS A 1 327 ? -25.789 -30.201 33.786 1.00 40.03 327 HIS A N 1
ATOM 2527 C CA . HIS A 1 327 ? -25.886 -31.593 34.230 1.00 40.03 327 HIS A CA 1
ATOM 2528 C C . HIS A 1 327 ? -25.081 -31.821 35.500 1.00 40.03 327 HIS A C 1
ATOM 2530 O O . HIS A 1 327 ? -23.957 -31.282 35.577 1.00 40.03 327 HIS A O 1
#

Secondary structure (DSSP, 8-state):
------------TT--TT-TTTHHHHHHHHHT---EEEEEETTHHHHHHHHHHH-GGGEEEEEEEES----GGGGS--S---SPPPTT-S-HHHHHHHHS-HHHHTTTHHHHHHHHHHHHGGGS--------------------SSHHHHHHHTS-TT-----THHHHHHHHHHHHHT-TT-TTHHHHHHHHHHHHHHHHHHHHHHHHHHHHHHHHHTT--HHHHHHHHTTSSS--SS-GGG--S-EEEEEETT-SSS-HHHHHHHHHHSTTEEEEEETT--S-GGG-HHHHHHHHHHHHHHHHHHHHHHHHHHHHHHHHHHHHT--

Foldseek 3Di:
DDPPPPCPPDPDPPPDPDDLLCLVVVLCVVVVQQADAAEDAALRQLSRLSVCVVPVRRHFDAYEYFLYQDEVVQQDPDDDDPDDGPDCSDDPVLVCLLVDPLVVLQVVPPVVVVVVVVVVCVPDDDDDDDDDDDDDDDDDDDPPDDPVVVVVVVPPVPDDDDDPVVCVLVVLLVVLVVDVPDPCSVVSPVVSVVVVVVVVVVVVVVVSVVSSVCSSPVVDDVSVSVCQSSCNPHDSPDHQQVRPGAYEYEYECAEPNRHPVSVVVSQVSHPRYHYHYDYPDYSVQVPVPVSVVVVVVSVVVSVVVVCCVVVVVVVVVVVVVVVVPPD

Sequence (327 aa):
MAQGRLLVGQFSEDVDANSPIDDVAIICNFLKITKFSMMAHSAGAIYALATALRMPQHIRGRIHLLAPWIPPSQMTSMGSHKEPLPAGAVPYSQRILRALPTPFLKVANSSFMTTTSASITSSLPKNSRRTKRRSTTITGTGDAGFNNFISQQRQNSLSLPRDPTKRDSQEIVSRVTANPSDPKAESAIIAAAAAIDKERQSDYDNRLTHAIWELATTNANPAVDLLVCLERRQTIGFRYVDINRAVVIHHGTRDTRVPVDNVRWLGKTMRRCELRVLEGEGHGLMASALVMGNVLMEVAKEWEDWTTVVQGRREGSRRATVTANKH

pLDDT: mean 70.22, std 24.19, range [21.98, 98.5]

Organism: Ajellomyces capsulatus (strain H143) (NCBI:txid544712)

Radius of gyration: 26.22 Å; chains: 1; bounding box: 64×83×62 Å